Protein AF-0000000075261858 (afdb_homodimer)

Radius of gyration: 18.92 Å; Cα contacts (8 Å, |Δi|>4): 592; chains: 2; bounding box: 44×61×41 Å

Organism: NCBI:txid747725

Structure (mmCIF, N/CA/C/O backbone):
data_AF-0000000075261858-model_v1
#
loop_
_entity.id
_entity.type
_entity.pdbx_description
1 polymer 'N-acetyltransferase domain-containing protein'
#
loop_
_atom_site.group_PDB
_atom_site.id
_atom_site.type_symbol
_atom_site.label_atom_id
_atom_site.label_alt_id
_atom_site.label_comp_id
_atom_site.label_asym_id
_atom_site.label_entity_id
_atom_site.label_seq_id
_atom_site.pdbx_PDB_ins_code
_atom_site.Cartn_x
_atom_site.Cartn_y
_atom_site.Cartn_z
_atom_site.occupancy
_atom_site.B_iso_or_equiv
_atom_site.auth_seq_id
_atom_site.auth_comp_id
_atom_site.auth_asym_id
_atom_site.auth_atom_id
_atom_site.pdbx_PDB_model_num
ATOM 1 N N . MET A 1 1 ? 11.492 -27.297 -18.641 1 64.06 1 MET A N 1
ATOM 2 C CA . MET A 1 1 ? 11.359 -26.438 -17.469 1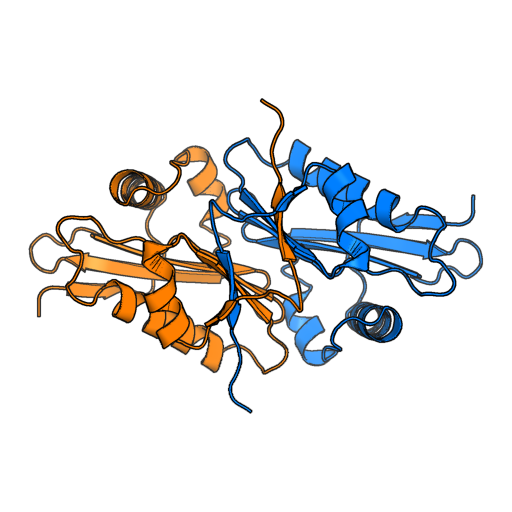 64.06 1 MET A CA 1
ATOM 3 C C . MET A 1 1 ? 9.961 -25.844 -17.375 1 64.06 1 MET A C 1
ATOM 5 O O . MET A 1 1 ? 9.422 -25.359 -18.375 1 64.06 1 MET A O 1
ATOM 9 N N . GLY A 1 2 ? 8.961 -26.234 -16.5 1 93.5 2 GLY A N 1
ATOM 10 C CA . GLY A 1 2 ? 7.516 -26.406 -16.453 1 93.5 2 GLY A CA 1
ATOM 11 C C . GLY A 1 2 ? 6.766 -25.109 -16.266 1 93.5 2 GLY A C 1
ATOM 12 O O . GLY A 1 2 ? 5.57 -25.016 -16.562 1 93.5 2 GLY A O 1
ATOM 13 N N . TYR A 1 3 ? 7.555 -24.094 -16.047 1 98.5 3 TYR A N 1
ATOM 14 C CA . TYR A 1 3 ? 6.879 -22.812 -15.836 1 98.5 3 TYR A CA 1
ATOM 15 C C . TYR A 1 3 ? 7.699 -21.672 -16.406 1 98.5 3 TYR A C 1
ATOM 17 O O . TYR A 1 3 ? 8.93 -21.734 -16.438 1 98.5 3 TYR A O 1
ATOM 25 N N . THR A 1 4 ? 7.07 -20.609 -16.875 1 98.31 4 THR A N 1
ATOM 26 C CA . THR A 1 4 ? 7.695 -19.375 -17.344 1 98.31 4 THR A CA 1
ATOM 27 C C . THR A 1 4 ? 7.113 -18.156 -16.625 1 98.31 4 THR A C 1
ATOM 29 O O . THR A 1 4 ? 5.898 -18.078 -16.438 1 98.31 4 THR A O 1
ATOM 32 N N . LEU A 1 5 ? 8 -17.266 -16.219 1 98.75 5 LEU A N 1
ATOM 33 C CA . LEU A 1 5 ? 7.531 -16.031 -15.617 1 98.75 5 LEU A CA 1
ATOM 34 C C . LEU A 1 5 ? 7.379 -14.938 -16.672 1 98.75 5 LEU A C 1
ATOM 36 O O . LEU A 1 5 ? 8.305 -14.68 -17.438 1 98.75 5 LEU A O 1
ATOM 40 N N . LEU A 1 6 ? 6.262 -14.375 -16.75 1 98.75 6 LEU A N 1
ATOM 41 C CA . LEU A 1 6 ? 5.969 -13.242 -17.609 1 98.75 6 LEU A CA 1
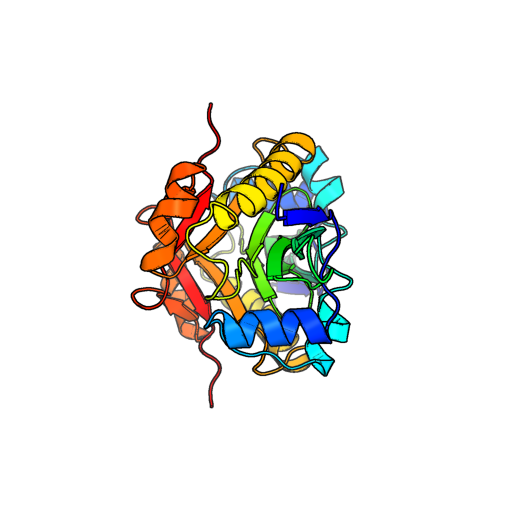ATOM 42 C C . LEU A 1 6 ? 5.809 -11.961 -16.797 1 98.75 6 LEU A C 1
ATOM 44 O O . LEU A 1 6 ? 5.059 -11.93 -15.82 1 98.75 6 LEU A O 1
ATOM 48 N N . GLU A 1 7 ? 6.551 -10.828 -17.203 1 98.81 7 GLU A N 1
ATOM 49 C CA . GLU A 1 7 ? 6.414 -9.539 -16.531 1 98.81 7 GLU A CA 1
ATOM 50 C C . GLU A 1 7 ? 5.18 -8.789 -17.016 1 98.81 7 GLU A C 1
ATOM 52 O O . GLU A 1 7 ? 5.297 -7.742 -17.656 1 98.81 7 GLU A O 1
ATOM 57 N N . GLN A 1 8 ? 4.086 -9.336 -16.641 1 98.5 8 GLN A N 1
ATOM 58 C CA . GLN A 1 8 ? 2.783 -8.789 -17.016 1 98.5 8 GLN A CA 1
ATOM 59 C C . GLN A 1 8 ? 1.729 -9.133 -15.961 1 98.5 8 GLN A C 1
ATOM 61 O O . GLN A 1 8 ? 1.702 -10.242 -15.438 1 98.5 8 GLN A O 1
ATOM 66 N N . THR A 1 9 ? 0.917 -8.156 -15.688 1 98.81 9 THR A N 1
ATOM 67 C CA . THR A 1 9 ? -0.21 -8.367 -14.789 1 98.81 9 THR A CA 1
ATOM 68 C C . THR A 1 9 ? -1.242 -9.297 -15.43 1 98.81 9 THR A C 1
ATOM 70 O O . THR A 1 9 ? -1.546 -9.164 -16.625 1 98.81 9 THR A O 1
ATOM 73 N N . ALA A 1 10 ? -1.714 -10.203 -14.656 1 98.81 10 ALA A N 1
ATOM 74 C CA . ALA A 1 10 ? -2.773 -11.078 -15.164 1 98.81 10 ALA A CA 1
ATOM 75 C C . ALA A 1 10 ? -3.992 -10.266 -15.594 1 98.81 10 ALA A C 1
ATOM 77 O O . ALA A 1 10 ? -4.207 -9.148 -15.109 1 98.81 10 ALA A O 1
ATOM 78 N N . SER A 1 11 ? -4.785 -10.82 -16.531 1 98.81 11 SER A N 1
ATOM 79 C CA . SER A 1 11 ? -6.047 -10.18 -16.875 1 98.81 11 SER A CA 1
ATOM 80 C C . SER A 1 11 ? -6.996 -10.141 -15.688 1 98.81 11 SER A C 1
ATOM 82 O O . SER A 1 11 ? -6.84 -10.906 -14.734 1 98.81 11 SER A O 1
ATOM 84 N N . PRO A 1 12 ? -7.957 -9.234 -15.773 1 98.94 12 PRO A N 1
ATOM 85 C CA . PRO A 1 12 ? -8.883 -9.133 -14.641 1 98.94 12 PRO A CA 1
ATOM 86 C C . PRO A 1 12 ? -9.562 -10.453 -14.305 1 98.94 12 PRO A C 1
ATOM 88 O O . PRO A 1 12 ? -9.648 -10.836 -13.141 1 98.94 12 PRO A O 1
ATOM 91 N N . LYS A 1 13 ? -10.031 -11.141 -15.266 1 98.88 13 LYS A N 1
ATOM 92 C CA . LYS A 1 13 ? -10.688 -12.422 -15.047 1 98.88 13 LYS A CA 1
ATOM 93 C C . LYS A 1 13 ? -9.727 -13.43 -14.422 1 98.88 13 LYS A C 1
ATOM 95 O O . LYS A 1 13 ? -10.086 -14.125 -13.469 1 98.88 13 LYS A O 1
ATOM 100 N N . VAL A 1 14 ? -8.562 -13.539 -14.938 1 98.88 14 VAL A N 1
ATOM 101 C CA . VAL A 1 14 ? -7.562 -14.477 -14.445 1 98.88 14 VAL A CA 1
ATOM 102 C C . VAL A 1 14 ? -7.133 -14.086 -13.031 1 98.88 14 VAL A C 1
ATOM 104 O O . VAL A 1 14 ? -6.988 -14.945 -12.164 1 98.88 14 VAL A O 1
ATOM 107 N N . HIS A 1 15 ? -6.906 -12.797 -12.859 1 98.94 15 HIS A N 1
ATOM 108 C CA . HIS A 1 15 ? -6.566 -12.273 -11.547 1 98.94 15 HIS A CA 1
ATOM 109 C C . HIS A 1 15 ? -7.578 -12.719 -10.492 1 98.94 15 HIS A C 1
ATOM 111 O O . HIS A 1 15 ? -7.199 -13.242 -9.445 1 98.94 15 HIS A O 1
ATOM 117 N N . CYS A 1 16 ? -8.859 -12.562 -10.789 1 98.88 16 CYS A N 1
ATOM 118 C CA . CYS A 1 16 ? -9.922 -12.898 -9.844 1 98.88 16 CYS A CA 1
ATOM 119 C C . CYS A 1 16 ? -9.992 -14.398 -9.609 1 98.88 16 CYS A C 1
ATOM 121 O O . CYS A 1 16 ? -10.203 -14.844 -8.477 1 98.88 16 CYS A O 1
ATOM 123 N N . GLU A 1 17 ? -9.82 -15.133 -10.617 1 98.75 17 GLU A N 1
ATOM 124 C CA . GLU A 1 17 ? -9.836 -16.594 -10.492 1 98.75 17 GLU A CA 1
ATOM 125 C C . GLU A 1 17 ? -8.664 -17.078 -9.641 1 98.75 17 GLU A C 1
ATOM 127 O O . GLU A 1 17 ? -8.836 -17.953 -8.789 1 98.75 17 GLU A O 1
ATOM 132 N N . LEU A 1 18 ? -7.469 -16.562 -9.914 1 98.88 18 LEU A N 1
ATOM 133 C CA . LEU A 1 18 ? -6.289 -16.938 -9.141 1 98.88 18 LEU A CA 1
ATOM 134 C C . LEU A 1 18 ? -6.492 -16.625 -7.656 1 98.88 18 LEU A C 1
ATOM 136 O O . LEU A 1 18 ? -6.156 -17.453 -6.797 1 98.88 18 LEU A O 1
ATOM 140 N N . ARG A 1 19 ? -6.996 -15.43 -7.375 1 98.56 19 ARG A N 1
ATOM 141 C CA . ARG A 1 19 ? -7.246 -15.078 -5.98 1 98.56 19 ARG A CA 1
ATOM 142 C C . ARG A 1 19 ? -8.18 -16.094 -5.32 1 98.56 19 ARG A C 1
ATOM 144 O O . ARG A 1 19 ? -7.859 -16.625 -4.258 1 98.56 19 ARG A O 1
ATOM 151 N N . LYS A 1 20 ? -9.266 -16.344 -5.953 1 98.31 20 LYS A N 1
ATOM 152 C CA . LYS A 1 20 ? -10.266 -17.25 -5.406 1 98.31 20 LYS A CA 1
ATOM 153 C C . LYS A 1 20 ? -9.68 -18.641 -5.184 1 98.31 20 LYS A C 1
ATOM 155 O O . LYS A 1 20 ? -9.797 -19.203 -4.09 1 98.31 20 LYS A O 1
ATOM 160 N N . ARG A 1 21 ? -9.031 -19.125 -6.117 1 98.38 21 ARG A N 1
ATOM 161 C CA . ARG A 1 21 ? -8.539 -20.5 -6.066 1 98.38 21 ARG A CA 1
ATOM 162 C C . ARG A 1 21 ? -7.348 -20.625 -5.125 1 98.38 21 ARG A C 1
ATOM 164 O O . ARG A 1 21 ? -7.109 -21.688 -4.551 1 98.38 21 ARG A O 1
ATOM 171 N N . ALA A 1 22 ? -6.594 -19.594 -4.938 1 97.38 22 ALA A N 1
ATOM 172 C CA . ALA A 1 22 ? -5.43 -19.625 -4.055 1 97.38 22 ALA A CA 1
ATOM 173 C C . ALA A 1 22 ? -5.832 -19.359 -2.607 1 97.38 22 ALA A C 1
ATOM 175 O O . ALA A 1 22 ? -4.984 -19.359 -1.712 1 97.38 22 ALA A O 1
ATOM 176 N N . GLY A 1 23 ? -7.121 -19.062 -2.367 1 95.62 23 GLY A N 1
ATOM 177 C CA . GLY A 1 23 ? -7.605 -18.875 -1.008 1 95.62 23 GLY A CA 1
ATOM 178 C C . GLY A 1 23 ? -7.582 -17.438 -0.543 1 95.62 23 GLY A C 1
ATOM 179 O O . GLY A 1 23 ? -7.734 -17.156 0.648 1 95.62 23 GLY A O 1
ATOM 180 N N . LEU A 1 24 ? -7.316 -16.531 -1.458 1 96.5 24 LEU A N 1
ATOM 181 C CA . LEU A 1 24 ? -7.375 -15.117 -1.121 1 96.5 24 LEU A CA 1
ATOM 182 C C . LEU A 1 24 ? -8.805 -14.602 -1.199 1 96.5 24 LEU A C 1
ATOM 184 O O . LEU A 1 24 ? -9.688 -15.281 -1.722 1 96.5 24 LEU A O 1
ATOM 188 N N . THR A 1 25 ? -9.055 -13.453 -0.579 1 96.19 25 THR A N 1
ATOM 189 C CA . THR A 1 25 ? -10.391 -12.875 -0.646 1 96.19 25 THR A CA 1
ATOM 190 C C . THR A 1 25 ? -10.797 -12.617 -2.096 1 96.19 25 THR A C 1
ATOM 192 O O . THR A 1 25 ? -10.078 -11.93 -2.832 1 96.19 25 THR A O 1
ATOM 195 N N . PRO A 1 26 ? -11.914 -13.211 -2.494 1 97.62 26 PRO A N 1
ATOM 196 C CA . PRO A 1 26 ? -12.352 -12.977 -3.871 1 97.62 26 PRO A CA 1
ATOM 197 C C . PRO A 1 26 ? -12.625 -11.508 -4.164 1 97.62 26 PRO A C 1
ATOM 199 O O . PRO A 1 26 ? -13 -10.75 -3.262 1 97.62 26 PRO A O 1
ATOM 202 N N . LYS A 1 27 ? -12.398 -11.102 -5.383 1 98.25 27 LYS A N 1
ATOM 203 C CA . LYS A 1 27 ? -12.68 -9.758 -5.891 1 98.25 27 LYS A CA 1
ATOM 204 C C . LYS A 1 27 ? -13.562 -9.812 -7.133 1 98.25 27 LYS A C 1
ATOM 206 O O . LYS A 1 27 ? -13.625 -10.844 -7.809 1 98.25 27 LYS A O 1
ATOM 211 N N . SER A 1 28 ? -14.188 -8.734 -7.398 1 97.56 28 SER A N 1
ATOM 212 C CA . SER A 1 28 ? -15.016 -8.695 -8.602 1 97.56 28 SER A CA 1
ATOM 213 C C . SER A 1 28 ? -14.18 -8.344 -9.836 1 97.56 28 SER A C 1
ATOM 215 O O . SER A 1 28 ? -13.281 -7.504 -9.758 1 97.56 28 SER A O 1
ATOM 217 N N . VAL A 1 29 ? -14.562 -8.945 -10.922 1 98.75 29 VAL A N 1
ATOM 218 C CA . VAL A 1 29 ? -13.859 -8.711 -12.18 1 98.75 29 VAL A CA 1
ATOM 219 C C . VAL A 1 29 ? -14.039 -7.25 -12.602 1 98.75 29 VAL A C 1
ATOM 221 O O . VAL A 1 29 ? -13.102 -6.621 -13.102 1 98.75 29 VAL A O 1
ATOM 224 N N . GLU A 1 30 ? -15.188 -6.719 -12.344 1 98.62 30 GLU A N 1
ATOM 225 C CA . GLU A 1 30 ? -15.477 -5.332 -12.703 1 98.62 30 GLU A CA 1
ATOM 226 C C . GLU A 1 30 ? -14.539 -4.371 -11.977 1 98.62 30 GLU A C 1
ATOM 228 O O . GLU A 1 30 ? -14.008 -3.439 -12.586 1 98.62 30 GLU A O 1
ATOM 233 N N . VAL A 1 31 ? -14.344 -4.605 -10.727 1 98.69 31 VAL A N 1
ATOM 234 C CA . VAL A 1 31 ? -13.484 -3.73 -9.945 1 98.69 31 VAL A CA 1
ATOM 235 C C . VAL A 1 31 ? -12.023 -3.951 -10.336 1 98.69 31 VAL A C 1
ATOM 237 O O . VAL A 1 31 ? -11.25 -2.996 -10.438 1 98.69 31 VAL A O 1
ATOM 240 N N . ALA A 1 32 ? -11.664 -5.238 -10.594 1 98.81 32 ALA A N 1
ATOM 241 C CA . ALA A 1 32 ? -10.312 -5.555 -11.039 1 98.81 32 ALA A CA 1
ATOM 242 C C . ALA A 1 32 ? -9.984 -4.848 -12.352 1 98.81 32 ALA A C 1
ATOM 244 O O . ALA A 1 32 ? -8.852 -4.426 -12.578 1 98.81 32 ALA A O 1
ATOM 245 N N . GLU A 1 33 ? -10.945 -4.758 -13.25 1 98.81 33 GLU A N 1
ATOM 246 C CA . GLU A 1 33 ? -10.758 -4.078 -14.523 1 98.81 33 GLU A CA 1
ATOM 247 C C . GLU A 1 33 ? -10.32 -2.629 -14.32 1 98.81 33 GLU A C 1
ATOM 249 O O . GLU A 1 33 ? -9.539 -2.096 -15.109 1 98.81 33 GLU A O 1
ATOM 254 N N . LYS A 1 34 ? -10.805 -2.016 -13.266 1 98.62 34 LYS A N 1
ATOM 255 C CA . LYS A 1 34 ? -10.477 -0.624 -12.977 1 98.62 34 LYS A CA 1
ATOM 256 C C . LYS A 1 34 ? -9.141 -0.511 -12.25 1 98.62 34 LYS A C 1
ATOM 258 O O . LYS A 1 34 ? -8.398 0.455 -12.445 1 98.62 34 LYS A O 1
ATOM 263 N N . ALA A 1 35 ? -8.797 -1.473 -11.469 1 98.88 35 ALA A N 1
ATOM 264 C CA . ALA A 1 35 ? -7.68 -1.399 -10.531 1 98.88 35 ALA A CA 1
ATOM 265 C C . ALA A 1 35 ? -6.371 -1.78 -11.219 1 98.88 35 ALA A C 1
ATOM 267 O O . ALA A 1 35 ? -5.344 -1.127 -11.016 1 98.88 35 ALA A O 1
ATOM 268 N N . LEU A 1 36 ? -6.398 -2.82 -12.031 1 98.88 36 LEU A N 1
ATOM 269 C CA . LEU A 1 36 ? -5.195 -3.508 -12.484 1 98.88 36 LEU A CA 1
ATOM 270 C C . LEU A 1 36 ? -4.363 -2.607 -13.383 1 98.88 36 LEU A C 1
ATOM 272 O O . LEU A 1 36 ? -3.131 -2.686 -13.383 1 98.88 36 LEU A O 1
ATOM 276 N N . PRO A 1 37 ? -4.957 -1.687 -14.18 1 98.56 37 PRO A N 1
ATOM 277 C CA . PRO A 1 37 ? -4.137 -0.778 -14.984 1 98.56 37 PRO A CA 1
ATOM 278 C C . PRO A 1 37 ? -3.227 0.104 -14.133 1 98.56 37 PRO A C 1
ATOM 280 O O . PRO A 1 37 ? -2.248 0.658 -14.641 1 98.56 37 PRO A O 1
ATOM 283 N N . ASP A 1 38 ? -3.48 0.273 -12.859 1 98.44 38 ASP A N 1
ATOM 284 C CA . ASP A 1 38 ? -2.695 1.143 -11.984 1 98.44 38 ASP A CA 1
ATOM 285 C C . ASP A 1 38 ? -1.693 0.335 -11.164 1 98.44 38 ASP A C 1
ATOM 287 O O . ASP A 1 38 ? -1.208 0.804 -10.133 1 98.44 38 ASP A O 1
ATOM 291 N N . THR A 1 39 ? -1.475 -0.882 -11.617 1 98.81 39 THR A N 1
ATOM 292 C CA . THR A 1 39 ? -0.399 -1.697 -11.062 1 98.81 39 THR A CA 1
ATOM 293 C C . THR A 1 39 ? 0.962 -1.085 -11.383 1 98.81 39 THR A C 1
ATOM 295 O O . THR A 1 39 ? 1.209 -0.663 -12.516 1 98.81 39 THR A O 1
ATOM 298 N N . ILE A 1 40 ? 1.815 -0.992 -10.344 1 98.94 40 ILE A N 1
ATOM 299 C CA . ILE A 1 40 ? 3.158 -0.469 -10.57 1 98.94 40 ILE A CA 1
ATOM 300 C C . ILE A 1 40 ? 3.982 -1.481 -11.359 1 98.94 40 ILE A C 1
ATOM 302 O O . ILE A 1 40 ? 4.625 -1.128 -12.352 1 98.94 40 ILE A O 1
ATOM 306 N N . TYR A 1 41 ? 3.953 -2.738 -10.898 1 98.94 41 TYR A N 1
ATOM 307 C CA . TYR A 1 41 ? 4.652 -3.865 -11.508 1 98.94 41 TYR A CA 1
ATOM 308 C C . TYR A 1 41 ? 3.945 -5.18 -11.195 1 98.94 41 TYR A C 1
ATOM 310 O O . TYR A 1 41 ? 3.498 -5.395 -10.062 1 98.94 41 TYR A O 1
ATOM 318 N N . GLY A 1 42 ? 3.754 -6.008 -12.195 1 98.94 42 GLY A N 1
ATOM 319 C CA . GLY A 1 42 ? 3.092 -7.289 -12.016 1 98.94 42 GLY A CA 1
ATOM 320 C C . GLY A 1 42 ? 3.723 -8.406 -12.828 1 98.94 42 GLY A C 1
ATOM 321 O O . GLY A 1 42 ? 4.289 -8.164 -13.898 1 98.94 42 GLY A O 1
ATOM 322 N N . VAL A 1 43 ? 3.604 -9.633 -12.312 1 98.94 43 VAL A N 1
ATOM 323 C CA . VAL A 1 43 ? 4.113 -10.797 -13.031 1 98.94 43 VAL A CA 1
ATOM 324 C C . VAL A 1 43 ? 3.072 -11.914 -13.008 1 98.94 43 VAL A C 1
ATOM 326 O O . VAL A 1 43 ? 2.219 -11.961 -12.117 1 98.94 43 VAL A O 1
ATOM 329 N N . SER A 1 44 ? 3.176 -12.75 -13.977 1 98.94 44 SER A N 1
ATOM 330 C CA . SER A 1 44 ? 2.371 -13.961 -14.094 1 98.94 44 SER A CA 1
ATOM 331 C C . SER A 1 44 ? 3.248 -15.188 -14.328 1 98.94 44 SER A C 1
ATOM 333 O O . SER A 1 44 ? 4.27 -15.102 -15.016 1 98.94 44 SER A O 1
ATOM 335 N N . ILE A 1 45 ? 2.871 -16.25 -13.727 1 98.94 45 ILE A N 1
ATOM 336 C CA . ILE A 1 45 ? 3.516 -17.531 -13.984 1 98.94 45 ILE A CA 1
ATOM 337 C C . ILE A 1 45 ? 2.693 -18.328 -15 1 98.94 45 ILE A C 1
ATOM 339 O O . ILE A 1 45 ? 1.512 -18.609 -14.766 1 98.94 45 ILE A O 1
ATOM 343 N N . ILE A 1 46 ? 3.396 -18.719 -16.078 1 98.81 46 ILE A N 1
ATOM 344 C CA . ILE A 1 46 ? 2.748 -19.469 -17.141 1 98.81 46 ILE A CA 1
ATOM 345 C C . ILE A 1 46 ? 3.166 -20.938 -17.062 1 98.81 46 ILE A C 1
ATOM 347 O O . ILE A 1 46 ? 4.355 -21.25 -16.969 1 98.81 46 ILE A O 1
ATOM 351 N N . ASN A 1 47 ? 2.127 -21.859 -17.031 1 98.56 47 ASN A N 1
ATOM 352 C CA . ASN A 1 47 ? 2.402 -23.281 -17.203 1 98.56 47 ASN A CA 1
ATOM 353 C C . ASN A 1 47 ? 2.793 -23.594 -18.656 1 98.56 47 ASN A C 1
ATOM 355 O O . ASN A 1 47 ? 2.004 -23.375 -19.578 1 98.56 47 ASN A O 1
ATOM 359 N N . ASP A 1 48 ? 3.957 -24.172 -18.812 1 97.56 48 ASP A N 1
ATOM 360 C CA . ASP A 1 48 ? 4.484 -24.391 -20.172 1 97.56 48 ASP A CA 1
ATOM 361 C C . ASP A 1 48 ? 3.66 -25.438 -20.922 1 97.56 48 ASP A C 1
ATOM 363 O O . ASP A 1 48 ? 3.625 -25.438 -22.141 1 97.56 48 ASP A O 1
ATOM 367 N N . GLU A 1 49 ? 3.043 -26.234 -20.219 1 96.56 49 GLU A N 1
ATOM 368 C CA . GLU A 1 49 ? 2.307 -27.344 -20.828 1 96.56 49 GLU A CA 1
ATOM 369 C C . GLU A 1 49 ? 1.031 -26.859 -21.5 1 96.56 49 GLU A C 1
ATOM 371 O O . GLU A 1 49 ? 0.753 -27.219 -22.641 1 96.56 49 GLU A O 1
ATOM 376 N N . ASP A 1 50 ? 0.242 -26.031 -20.859 1 96.94 50 ASP A N 1
ATOM 377 C CA . ASP A 1 50 ? -1.049 -25.641 -21.422 1 96.94 50 ASP A CA 1
ATOM 378 C C . ASP A 1 50 ? -1.158 -24.125 -21.562 1 96.94 50 ASP A C 1
ATOM 380 O O . ASP A 1 50 ? -2.217 -23.609 -21.906 1 96.94 50 ASP A O 1
ATOM 384 N N . GLN A 1 51 ? -0.154 -23.375 -21.188 1 97.69 51 GLN A N 1
ATOM 385 C CA . GLN A 1 51 ? -0.011 -21.938 -21.359 1 97.69 51 GLN A CA 1
ATOM 386 C C . GLN A 1 51 ? -0.967 -21.172 -20.453 1 97.69 51 GLN A C 1
ATOM 388 O O . GLN A 1 51 ? -1.188 -19.984 -20.625 1 97.69 51 GLN A O 1
ATOM 393 N N . SER A 1 52 ? -1.462 -21.875 -19.422 1 98.19 52 SER A N 1
ATOM 394 C CA . SER A 1 52 ? -2.332 -21.219 -18.453 1 98.19 52 SER A CA 1
ATOM 395 C C . SER A 1 52 ? -1.521 -20.406 -17.438 1 98.19 52 SER A C 1
ATOM 397 O O . SER A 1 52 ? -0.359 -20.719 -17.172 1 98.19 52 SER A O 1
ATOM 399 N N . VAL A 1 53 ? -2.15 -19.328 -16.969 1 98.88 53 VAL A N 1
ATOM 400 C CA . VAL A 1 53 ? -1.557 -18.594 -15.875 1 98.88 53 VAL A CA 1
ATOM 401 C C . VAL A 1 53 ? -1.848 -19.297 -14.555 1 98.88 53 VAL A C 1
ATOM 403 O O . VAL A 1 53 ? -3.01 -19.531 -14.203 1 98.88 53 VAL A O 1
ATOM 406 N N . VAL A 1 54 ? -0.765 -19.641 -13.789 1 98.88 54 VAL A N 1
ATOM 407 C CA . VAL A 1 54 ? -0.984 -20.469 -12.617 1 98.88 54 VAL A CA 1
ATOM 408 C C . VAL A 1 54 ? -0.521 -19.719 -11.359 1 98.88 54 VAL A C 1
ATOM 410 O O . VAL A 1 54 ? -0.652 -20.234 -10.25 1 98.88 54 VAL A O 1
ATOM 413 N N . GLY A 1 55 ? -0.011 -18.531 -11.461 1 98.88 55 GLY A N 1
ATOM 414 C CA . GLY A 1 55 ? 0.43 -17.703 -10.352 1 98.88 55 GLY A CA 1
ATOM 415 C C . GLY A 1 55 ? 0.617 -16.234 -10.727 1 98.88 55 GLY A C 1
ATOM 416 O O . GLY A 1 55 ? 0.623 -15.898 -11.914 1 98.88 55 GLY A O 1
ATOM 417 N N . MET A 1 56 ? 0.724 -15.438 -9.719 1 98.94 56 MET A N 1
ATOM 418 C CA . MET A 1 56 ? 0.878 -14.008 -9.969 1 98.94 56 MET A CA 1
ATOM 419 C C . MET A 1 56 ? 1.471 -13.305 -8.742 1 98.94 56 MET A C 1
ATOM 421 O O . MET A 1 56 ? 1.521 -13.883 -7.656 1 98.94 56 MET A O 1
ATOM 425 N N . GLY A 1 57 ? 1.937 -12.102 -8.945 1 98.94 57 GLY A N 1
ATOM 426 C CA . GLY A 1 57 ? 2.352 -11.133 -7.941 1 98.94 57 GLY A CA 1
ATOM 427 C C . GLY A 1 57 ? 2.295 -9.703 -8.43 1 98.94 57 GLY A C 1
ATOM 428 O O . GLY A 1 57 ? 2.482 -9.438 -9.617 1 98.94 57 GLY A O 1
ATOM 429 N N . ARG A 1 58 ? 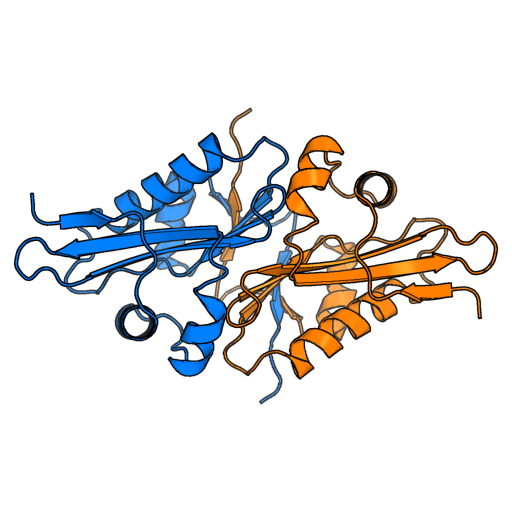2.047 -8.812 -7.496 1 98.94 58 ARG A N 1
ATOM 430 C CA . ARG A 1 58 ? 1.853 -7.43 -7.91 1 98.94 58 ARG A CA 1
ATOM 431 C C . ARG A 1 58 ? 2.461 -6.465 -6.895 1 98.94 58 ARG A C 1
ATOM 433 O O . ARG A 1 58 ? 2.525 -6.773 -5.703 1 98.94 58 ARG A O 1
ATOM 440 N N . LEU A 1 59 ? 2.941 -5.348 -7.398 1 98.94 59 LEU A N 1
ATOM 441 C CA . LEU A 1 59 ? 3.281 -4.172 -6.605 1 98.94 59 LEU A CA 1
ATOM 442 C C . LEU A 1 59 ? 2.287 -3.043 -6.848 1 98.94 59 LEU A C 1
ATOM 444 O O . LEU A 1 59 ? 1.961 -2.736 -7.996 1 98.94 59 LEU A O 1
ATOM 448 N N . ILE A 1 60 ? 1.791 -2.471 -5.789 1 98.94 60 ILE A N 1
ATOM 449 C CA . ILE A 1 60 ? 1.021 -1.233 -5.871 1 98.94 60 ILE A CA 1
ATOM 450 C C . ILE A 1 60 ? 1.726 -0.134 -5.078 1 98.94 60 ILE A C 1
ATOM 452 O O . ILE A 1 60 ? 2.662 -0.405 -4.324 1 98.94 60 ILE A O 1
ATOM 456 N N . GLY A 1 61 ? 1.323 1.15 -5.281 1 98.88 61 GLY A N 1
ATOM 457 C CA . GLY A 1 61 ? 1.93 2.268 -4.574 1 98.88 61 GLY A CA 1
ATOM 458 C C . GLY A 1 61 ? 2.143 3.486 -5.453 1 98.88 61 GLY A C 1
ATOM 459 O O . GLY A 1 61 ? 1.325 3.773 -6.328 1 98.88 61 GLY A O 1
ATOM 460 N N . ASP A 1 62 ? 3.215 4.211 -5.09 1 98.88 62 ASP A N 1
ATOM 461 C CA . ASP A 1 62 ? 3.498 5.426 -5.844 1 98.88 62 ASP A CA 1
ATOM 462 C C . ASP A 1 62 ? 4.785 5.285 -6.652 1 98.88 62 ASP A C 1
ATOM 464 O O . ASP A 1 62 ? 5.383 6.281 -7.055 1 98.88 62 ASP A O 1
ATOM 468 N N . GLY A 1 63 ? 5.301 4.066 -6.68 1 98.69 63 GLY A N 1
ATOM 469 C CA . GLY A 1 63 ? 6.395 3.715 -7.574 1 98.69 63 GLY A CA 1
ATOM 470 C C . GLY A 1 63 ? 7.762 4.02 -6.992 1 98.69 63 GLY A C 1
ATOM 471 O O . GLY A 1 63 ? 8.773 3.514 -7.48 1 98.69 63 GLY A O 1
ATOM 472 N N . HIS A 1 64 ? 7.805 4.812 -5.867 1 98.56 64 HIS A N 1
ATOM 473 C CA . HIS A 1 64 ? 9.125 5.262 -5.438 1 98.56 64 HIS A CA 1
ATOM 474 C C . HIS A 1 64 ? 9.211 5.348 -3.918 1 98.56 64 HIS A C 1
ATOM 476 O O . HIS A 1 64 ? 10.109 4.762 -3.309 1 98.56 64 HIS A O 1
ATOM 482 N N . LEU A 1 65 ? 8.336 5.965 -3.236 1 98.69 65 LEU A N 1
ATOM 483 C CA . LEU A 1 65 ? 8.43 6.18 -1.797 1 98.69 65 LEU A CA 1
ATOM 484 C C . LEU A 1 65 ? 7.742 5.055 -1.033 1 98.69 65 LEU A C 1
ATOM 486 O O . LEU A 1 65 ? 8.195 4.66 0.043 1 98.69 65 LEU A O 1
ATOM 490 N N . PHE A 1 66 ? 6.645 4.629 -1.555 1 98.81 66 PHE A N 1
ATOM 491 C CA . PHE A 1 66 ? 5.84 3.602 -0.898 1 98.81 66 PHE A CA 1
ATOM 492 C C . PHE A 1 66 ? 5.383 2.551 -1.899 1 98.81 66 PHE A C 1
ATOM 494 O O . PHE A 1 66 ? 4.797 2.883 -2.934 1 98.81 66 PHE A O 1
ATOM 501 N N . LEU A 1 67 ? 5.625 1.317 -1.587 1 98.94 67 LEU A N 1
ATOM 502 C CA . LEU A 1 67 ? 5.156 0.168 -2.355 1 98.94 67 LEU A CA 1
ATOM 503 C C . LEU A 1 67 ? 4.574 -0.9 -1.436 1 98.94 67 LEU A C 1
ATOM 505 O O . LEU A 1 67 ? 5.031 -1.062 -0.3 1 98.94 67 LEU A O 1
ATOM 509 N N . GLN A 1 68 ? 3.639 -1.586 -1.923 1 98.94 68 GLN A N 1
ATOM 510 C CA . GLN A 1 68 ? 3.076 -2.73 -1.214 1 98.94 68 GLN A CA 1
ATOM 511 C C . GLN A 1 68 ? 3.002 -3.957 -2.119 1 98.94 68 GLN A C 1
ATOM 513 O O . GLN A 1 68 ? 2.584 -3.857 -3.275 1 98.94 68 GLN A O 1
ATOM 518 N N . VAL A 1 69 ? 3.461 -5.055 -1.566 1 98.94 69 VAL A N 1
ATOM 519 C CA . VAL A 1 69 ? 3.342 -6.34 -2.244 1 98.94 69 VAL A CA 1
ATOM 520 C C . VAL A 1 69 ? 1.943 -6.914 -2.023 1 98.94 69 VAL A C 1
ATOM 522 O O . VAL A 1 69 ? 1.502 -7.07 -0.883 1 98.94 69 VAL A O 1
ATOM 525 N N . VAL A 1 70 ? 1.249 -7.188 -3.156 1 98.81 70 VAL A N 1
ATOM 526 C CA . VAL A 1 70 ? -0.096 -7.742 -3.059 1 98.81 70 VAL A CA 1
ATOM 527 C C . VAL A 1 70 ? -0.261 -8.875 -4.066 1 98.81 70 VAL A C 1
ATOM 529 O O . VAL A 1 70 ? 0.585 -9.062 -4.945 1 98.81 70 VAL A O 1
ATOM 532 N N . ASP A 1 71 ? -1.3 -9.664 -3.945 1 98.69 71 ASP A N 1
ATOM 533 C CA . ASP A 1 71 ? -1.775 -10.625 -4.938 1 98.69 71 ASP A CA 1
ATOM 534 C C . ASP A 1 71 ? -0.713 -11.68 -5.234 1 98.69 71 ASP A C 1
ATOM 536 O O . ASP A 1 71 ? -0.521 -12.07 -6.387 1 98.69 71 ASP A O 1
ATOM 540 N N . ILE A 1 72 ? 0.028 -12.039 -4.18 1 98.75 72 ILE A N 1
ATOM 541 C CA . ILE A 1 72 ? 0.871 -13.219 -4.332 1 98.75 72 ILE A CA 1
ATOM 542 C C . ILE A 1 72 ? 0.009 -14.477 -4.273 1 98.75 72 ILE A C 1
ATOM 544 O O . ILE A 1 72 ? -0.563 -14.797 -3.227 1 98.75 72 ILE A O 1
ATOM 548 N N . ALA A 1 73 ? -0.068 -15.156 -5.34 1 98.5 73 ALA A N 1
ATOM 549 C CA . ALA A 1 73 ? -0.938 -16.328 -5.41 1 98.5 73 ALA A CA 1
ATOM 550 C C . ALA A 1 73 ? -0.375 -17.375 -6.363 1 98.5 73 ALA A C 1
ATOM 552 O O . ALA A 1 73 ? 0.148 -17.031 -7.43 1 98.5 73 ALA A O 1
ATOM 553 N N . VAL A 1 74 ? -0.396 -18.547 -5.988 1 98.62 74 VAL A N 1
ATOM 554 C CA . VAL A 1 74 ? -0.113 -19.719 -6.812 1 98.62 74 VAL A CA 1
ATOM 555 C C . VAL A 1 74 ? -1.232 -20.734 -6.652 1 98.62 74 VAL A C 1
ATOM 557 O O . VAL A 1 74 ? -1.67 -21.016 -5.531 1 98.62 74 VAL A O 1
ATOM 560 N N . LEU A 1 75 ? -1.74 -21.25 -7.77 1 98.75 75 LEU A N 1
ATOM 561 C CA . LEU A 1 75 ? -2.779 -22.266 -7.688 1 98.75 75 LEU A CA 1
ATOM 562 C C . LEU A 1 75 ? -2.309 -23.453 -6.848 1 98.75 75 LEU A C 1
ATOM 564 O O . LEU A 1 75 ? -1.153 -23.875 -6.949 1 98.75 75 LEU A O 1
ATOM 568 N N . PRO A 1 76 ? -3.223 -24.031 -6.117 1 97.94 76 PRO A N 1
ATOM 569 C CA . PRO A 1 76 ? -2.848 -25.094 -5.172 1 97.94 76 PRO A CA 1
ATOM 570 C C . PRO A 1 76 ? -2.115 -26.25 -5.84 1 97.94 76 PRO A C 1
ATOM 572 O O . PRO A 1 76 ? -1.12 -26.75 -5.305 1 97.94 76 PRO A O 1
ATOM 575 N N . GLU A 1 77 ? -2.547 -26.656 -7.02 1 97.31 77 GLU A N 1
ATOM 576 C CA . GLU A 1 77 ? -1.968 -27.812 -7.711 1 97.31 77 GLU A CA 1
ATOM 577 C C . GLU A 1 77 ? -0.559 -27.5 -8.211 1 97.31 77 GLU A C 1
ATOM 579 O O . GLU A 1 77 ? 0.169 -28.406 -8.625 1 97.31 77 GLU A O 1
ATOM 584 N N . HIS A 1 78 ? -0.14 -26.281 -8.078 1 98.06 78 HIS A N 1
ATOM 585 C CA . HIS A 1 78 ? 1.171 -25.875 -8.57 1 98.06 78 HIS A CA 1
ATOM 586 C C . HIS A 1 78 ? 2.049 -25.359 -7.441 1 98.06 78 HIS A C 1
ATOM 588 O O . HIS A 1 78 ? 3.135 -24.828 -7.684 1 98.06 78 HIS A O 1
ATOM 594 N N . GLN A 1 79 ? 1.629 -25.422 -6.223 1 96.25 79 GLN A N 1
ATOM 595 C CA . GLN A 1 79 ? 2.369 -24.922 -5.07 1 96.25 79 GLN A CA 1
ATOM 596 C C . GLN A 1 79 ? 3.482 -25.875 -4.672 1 96.25 79 GLN A C 1
ATOM 598 O O . GLN A 1 79 ? 3.564 -27 -5.195 1 96.25 79 GLN A O 1
ATOM 603 N N . LYS A 1 80 ? 4.391 -25.391 -3.859 1 95.06 80 LYS A N 1
ATOM 604 C CA . LYS A 1 80 ? 5.52 -26.156 -3.328 1 95.06 80 LYS A CA 1
ATOM 605 C C . LYS A 1 80 ? 6.484 -26.547 -4.441 1 95.06 80 LYS A C 1
ATOM 607 O O . LYS A 1 80 ? 7.113 -27.609 -4.375 1 95.06 80 LYS A O 1
ATOM 612 N N . LYS A 1 81 ? 6.5 -25.781 -5.43 1 96.75 81 LYS A N 1
ATOM 613 C CA . LYS A 1 81 ? 7.414 -25.984 -6.551 1 96.75 81 LYS A CA 1
ATOM 614 C C . LYS A 1 81 ? 8.344 -24.797 -6.723 1 96.75 81 LYS A C 1
ATOM 616 O O . LYS A 1 81 ? 8.984 -24.641 -7.766 1 96.75 81 LYS A O 1
ATOM 621 N N . GLY A 1 82 ? 8.328 -23.859 -5.77 1 97.25 82 GLY A N 1
ATOM 622 C CA . GLY A 1 82 ? 9.234 -22.719 -5.781 1 97.25 82 GLY A CA 1
ATOM 623 C C . GLY A 1 82 ? 8.688 -21.531 -6.547 1 97.25 82 GLY A C 1
ATOM 624 O O . GLY A 1 82 ? 9.391 -20.547 -6.762 1 97.25 82 GLY A O 1
ATOM 625 N N . LEU A 1 83 ? 7.445 -21.625 -6.914 1 98.5 83 LEU A N 1
ATOM 626 C CA . LEU A 1 83 ? 6.883 -20.578 -7.766 1 98.5 83 LEU A CA 1
ATOM 627 C C . LEU A 1 83 ? 6.684 -19.281 -6.977 1 98.5 83 LEU A C 1
ATOM 629 O O . LEU A 1 83 ? 6.836 -18.188 -7.523 1 98.5 83 LEU A O 1
ATOM 633 N N . GLY A 1 84 ? 6.285 -19.406 -5.691 1 98.25 84 GLY A N 1
ATOM 634 C CA . GLY A 1 84 ? 6.215 -18.219 -4.852 1 98.25 84 GLY A CA 1
ATOM 635 C C . GLY A 1 84 ? 7.535 -17.484 -4.758 1 98.25 84 GLY A C 1
ATOM 636 O O . GLY A 1 84 ? 7.566 -16.25 -4.836 1 98.25 84 GLY A O 1
ATOM 637 N N . LYS A 1 85 ? 8.57 -18.219 -4.629 1 98.44 85 LYS A N 1
ATOM 638 C CA . LYS A 1 85 ? 9.906 -17.641 -4.574 1 98.44 85 LYS A CA 1
ATOM 639 C C . LYS A 1 85 ? 10.266 -16.953 -5.891 1 98.44 85 LYS A C 1
ATOM 641 O O . LYS A 1 85 ? 10.891 -15.898 -5.898 1 98.44 85 LYS A O 1
ATOM 646 N N . LEU A 1 86 ? 9.93 -17.625 -6.953 1 98.69 86 LEU A N 1
ATOM 647 C CA . LEU A 1 86 ? 10.188 -17.062 -8.273 1 98.69 86 LEU A CA 1
ATOM 648 C C . LEU A 1 86 ? 9.477 -15.719 -8.445 1 98.69 86 LEU A C 1
ATOM 650 O O . LEU A 1 86 ? 10.062 -14.766 -8.953 1 98.69 86 LEU A O 1
ATOM 654 N N . ILE A 1 87 ? 8.25 -15.625 -8.031 1 98.88 87 ILE A N 1
ATOM 655 C CA . ILE A 1 87 ? 7.453 -14.406 -8.094 1 98.88 87 ILE A CA 1
ATOM 656 C C . ILE A 1 87 ? 8.109 -13.32 -7.25 1 98.88 87 ILE A C 1
ATOM 658 O O . ILE A 1 87 ? 8.367 -12.219 -7.734 1 98.88 87 ILE A O 1
ATOM 662 N N . MET A 1 88 ? 8.461 -13.648 -6.008 1 98.88 88 MET A N 1
ATOM 663 C CA . MET A 1 88 ? 9.039 -12.672 -5.094 1 98.88 88 MET A CA 1
ATOM 664 C C . MET A 1 88 ? 10.398 -12.188 -5.602 1 98.88 88 MET A C 1
ATOM 666 O O . MET A 1 88 ? 10.727 -11.008 -5.465 1 98.88 88 MET A O 1
ATOM 670 N N . LYS A 1 89 ? 11.141 -13.086 -6.16 1 98.88 89 LYS A N 1
ATOM 671 C CA . LYS A 1 89 ? 12.422 -12.68 -6.727 1 98.88 89 LYS A CA 1
ATOM 672 C C . LYS A 1 89 ? 12.242 -11.602 -7.797 1 98.88 89 LYS A C 1
ATOM 674 O O . LYS A 1 89 ? 12.984 -10.625 -7.832 1 98.88 89 LYS A O 1
ATOM 679 N N . ALA A 1 90 ? 11.281 -11.781 -8.641 1 98.94 90 ALA A N 1
ATOM 680 C CA . ALA A 1 90 ? 11.016 -10.805 -9.695 1 98.94 90 ALA A CA 1
ATOM 681 C C . ALA A 1 90 ? 10.594 -9.469 -9.102 1 98.94 90 ALA A C 1
ATOM 683 O O . ALA A 1 90 ? 11.062 -8.414 -9.531 1 98.94 90 ALA A O 1
ATOM 684 N N . LEU A 1 91 ? 9.672 -9.516 -8.125 1 98.94 91 LEU A N 1
ATOM 685 C CA . LEU A 1 91 ? 9.195 -8.289 -7.492 1 98.94 91 LEU A CA 1
ATOM 686 C C . LEU A 1 91 ? 10.344 -7.562 -6.793 1 98.94 91 LEU A C 1
ATOM 688 O O . LEU A 1 91 ? 10.484 -6.344 -6.93 1 98.94 91 LEU A O 1
ATOM 692 N N . MET A 1 92 ? 11.18 -8.305 -6.109 1 98.62 92 MET A N 1
ATOM 693 C CA . MET A 1 92 ? 12.297 -7.703 -5.379 1 98.62 92 MET A CA 1
ATOM 694 C C . MET A 1 92 ? 13.328 -7.133 -6.34 1 98.62 92 MET A C 1
ATOM 696 O O . MET A 1 92 ? 13.922 -6.086 -6.074 1 98.62 92 MET A O 1
ATOM 700 N N . ASN A 1 93 ? 13.578 -7.867 -7.41 1 98.75 93 ASN A N 1
ATOM 701 C CA . ASN A 1 93 ? 14.484 -7.336 -8.422 1 98.75 93 ASN A CA 1
ATOM 702 C C . ASN A 1 93 ? 14 -5.992 -8.961 1 98.75 93 ASN A C 1
ATOM 704 O O . ASN A 1 93 ? 14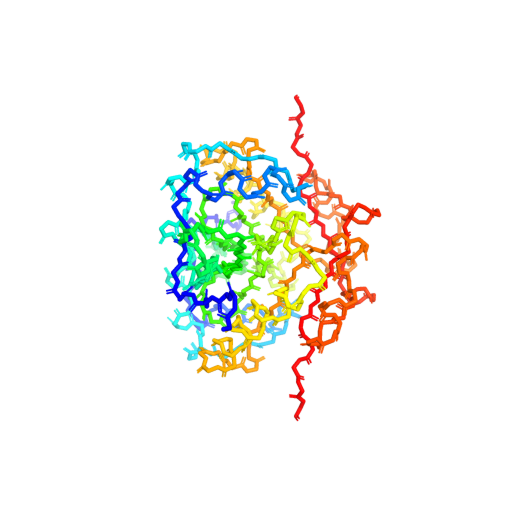.789 -5.066 -9.141 1 98.75 93 ASN A O 1
ATOM 708 N N . TRP A 1 94 ? 12.727 -5.891 -9.227 1 98.81 94 TRP A N 1
ATOM 709 C CA . TRP A 1 94 ? 12.164 -4.629 -9.695 1 98.81 94 TRP A CA 1
ATOM 710 C C . TRP A 1 94 ? 12.344 -3.531 -8.656 1 98.81 94 TRP A C 1
ATOM 712 O O . TRP A 1 94 ? 12.758 -2.418 -8.984 1 98.81 94 TRP A O 1
ATOM 722 N N . ILE A 1 95 ? 12.023 -3.816 -7.391 1 98.5 95 ILE A N 1
ATOM 723 C CA . ILE A 1 95 ? 12.125 -2.855 -6.297 1 98.5 95 ILE A CA 1
ATOM 724 C C . ILE A 1 95 ? 13.555 -2.342 -6.188 1 98.5 95 ILE A C 1
ATOM 726 O O . ILE A 1 95 ? 13.789 -1.132 -6.133 1 98.5 95 ILE A O 1
ATOM 730 N N . ASP A 1 96 ? 14.492 -3.225 -6.219 1 96.88 96 ASP A N 1
ATOM 731 C CA . ASP A 1 96 ? 15.898 -2.865 -6.035 1 96.88 96 ASP A CA 1
ATOM 732 C C . ASP A 1 96 ? 16.406 -2.018 -7.199 1 96.88 96 ASP A C 1
ATOM 734 O O . ASP A 1 96 ? 17.219 -1.122 -7.012 1 96.88 96 ASP A O 1
ATOM 738 N N . LYS A 1 97 ? 15.883 -2.264 -8.344 1 97.81 97 LYS A N 1
ATOM 739 C CA . LYS A 1 97 ? 16.328 -1.558 -9.539 1 97.81 97 LYS A CA 1
ATOM 740 C C . LYS A 1 97 ? 15.672 -0.182 -9.641 1 97.81 97 LYS A C 1
ATOM 742 O O . LYS A 1 97 ? 16.281 0.76 -10.164 1 97.81 97 LYS A O 1
ATOM 747 N N . ASN A 1 98 ? 14.477 -0.057 -9.094 1 98.06 98 ASN A N 1
ATOM 748 C CA . ASN A 1 98 ? 13.688 1.122 -9.438 1 98.06 98 ASN A CA 1
ATOM 749 C C . ASN A 1 98 ? 13.477 2.023 -8.219 1 98.06 98 ASN A C 1
ATOM 751 O O . ASN A 1 98 ? 12.883 3.098 -8.336 1 98.06 98 ASN A O 1
ATOM 755 N N . THR A 1 99 ? 13.914 1.61 -7.086 1 97.44 99 THR A N 1
ATOM 756 C CA . THR A 1 99 ? 13.711 2.43 -5.895 1 97.44 99 THR A CA 1
ATOM 757 C C . THR A 1 99 ? 15.008 2.572 -5.105 1 97.44 99 THR A C 1
ATOM 759 O O . THR A 1 99 ? 16.016 1.933 -5.426 1 97.44 99 THR A O 1
ATOM 762 N N . THR A 1 100 ? 15 3.531 -4.188 1 95.81 100 THR A N 1
ATOM 763 C CA . THR A 1 100 ? 16.125 3.779 -3.299 1 95.81 100 THR A CA 1
ATOM 764 C C . THR A 1 100 ? 15.789 3.391 -1.865 1 95.81 100 THR A C 1
ATOM 766 O O . THR A 1 100 ? 14.711 2.842 -1.606 1 95.81 100 THR A O 1
ATOM 769 N N . CYS A 1 101 ? 16.734 3.676 -0.96 1 93.94 101 CYS A N 1
ATOM 770 C CA . CYS A 1 101 ? 16.547 3.387 0.456 1 93.94 101 CYS A CA 1
ATOM 771 C C . CYS A 1 101 ? 15.383 4.195 1.022 1 93.94 101 CYS A C 1
ATOM 773 O O . CYS A 1 101 ? 14.914 3.922 2.129 1 93.94 101 CYS A O 1
ATOM 775 N N . ASP A 1 102 ? 14.844 5.109 0.235 1 93.94 102 ASP A N 1
ATOM 776 C CA . ASP A 1 102 ? 13.719 5.941 0.659 1 93.94 102 ASP A CA 1
ATOM 777 C C . ASP A 1 102 ? 12.398 5.172 0.567 1 93.94 102 ASP A C 1
ATOM 779 O O . ASP A 1 102 ? 11.391 5.594 1.135 1 93.94 102 ASP A O 1
ATOM 783 N N . CYS A 1 103 ? 12.453 4.098 -0.117 1 97.94 103 CYS A N 1
ATOM 784 C CA . CYS A 1 103 ? 11.195 3.412 -0.4 1 97.94 103 CYS A CA 1
ATOM 785 C C . CYS A 1 103 ? 10.805 2.486 0.746 1 97.94 103 CYS A C 1
ATOM 787 O O . CYS A 1 103 ? 11.586 1.61 1.132 1 97.94 103 CYS A O 1
ATOM 789 N N . TYR A 1 104 ? 9.703 2.707 1.294 1 98.06 104 TYR A N 1
ATOM 790 C CA . TYR A 1 104 ? 9.07 1.842 2.281 1 98.06 104 TYR A CA 1
ATOM 791 C C . TYR A 1 104 ? 8.234 0.76 1.603 1 98.06 104 TYR A C 1
ATOM 793 O O . TYR A 1 104 ? 7.223 1.056 0.968 1 98.06 104 TYR A O 1
ATOM 801 N N . VAL A 1 105 ? 8.688 -0.483 1.691 1 98.81 105 VAL A N 1
ATOM 802 C CA . VAL A 1 105 ? 7.996 -1.604 1.063 1 98.81 105 VAL A CA 1
ATOM 803 C C . VAL A 1 105 ? 7.332 -2.467 2.135 1 98.81 105 VAL A C 1
ATOM 805 O O . VAL A 1 105 ? 7.98 -2.879 3.1 1 98.81 105 VAL A O 1
ATOM 808 N N . SER A 1 106 ? 6.074 -2.701 1.957 1 98.88 106 SER A N 1
ATOM 809 C CA . SER A 1 106 ? 5.328 -3.412 2.99 1 98.88 106 SER A CA 1
ATOM 810 C C . SER A 1 106 ? 4.434 -4.488 2.385 1 98.88 106 SER A C 1
ATOM 812 O O . SER A 1 106 ? 4.344 -4.613 1.162 1 98.88 106 SER A O 1
ATOM 814 N N . LEU A 1 107 ? 3.865 -5.305 3.219 1 98.88 107 LEU A N 1
ATOM 815 C CA . LEU A 1 107 ? 2.844 -6.281 2.854 1 98.88 107 LEU A CA 1
ATOM 816 C C . LEU A 1 107 ? 2.105 -6.785 4.09 1 98.88 107 LEU A C 1
ATOM 818 O O . LEU A 1 107 ? 2.504 -6.488 5.219 1 98.88 107 LEU A O 1
ATOM 822 N N . PHE A 1 108 ? 1.015 -7.406 3.869 1 98.62 108 PHE A N 1
ATOM 823 C CA . PHE A 1 108 ? 0.27 -8.148 4.879 1 98.62 108 PHE A CA 1
ATOM 824 C C . PHE A 1 108 ? 0.237 -9.633 4.543 1 98.62 108 PHE A C 1
ATOM 826 O O . PHE A 1 108 ? -0.244 -10.023 3.477 1 98.62 108 PHE A O 1
ATOM 833 N N . ALA A 1 109 ? 0.727 -10.438 5.414 1 97.5 109 ALA A N 1
ATOM 834 C CA . ALA A 1 109 ? 0.909 -11.859 5.148 1 97.5 109 ALA A CA 1
ATOM 835 C C . ALA A 1 109 ? 0.016 -12.711 6.047 1 97.5 109 ALA A C 1
ATOM 837 O O . ALA A 1 109 ? -0.107 -12.438 7.246 1 97.5 109 ALA A O 1
ATOM 838 N N . VAL A 1 110 ? -0.616 -13.727 5.438 1 92.25 110 VAL A N 1
ATOM 839 C CA . VAL A 1 110 ? -1.181 -14.766 6.285 1 92.25 110 VAL A CA 1
ATOM 840 C C . VAL A 1 110 ? -0.06 -15.641 6.848 1 92.25 110 VAL A C 1
ATOM 842 O O . VAL A 1 110 ? 1.038 -15.688 6.289 1 92.25 110 VAL A O 1
ATOM 845 N N . GLN A 1 111 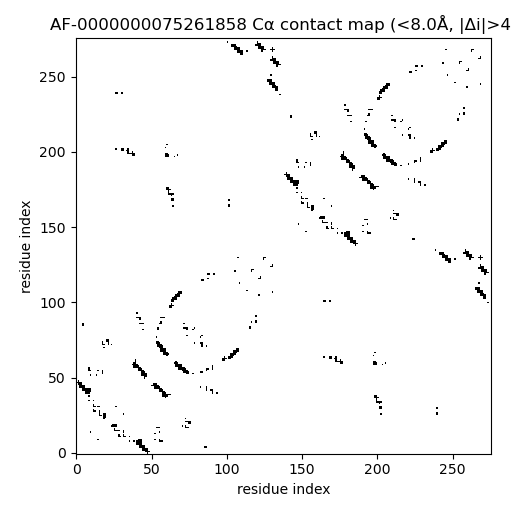? -0.318 -16.359 7.965 1 85.62 111 GLN A N 1
ATOM 846 C CA . GLN A 1 111 ? 0.704 -17.047 8.742 1 85.62 111 GLN A CA 1
ATOM 847 C C . GLN A 1 111 ? 1.505 -18.016 7.867 1 85.62 111 GLN A C 1
ATOM 849 O O . GLN A 1 111 ? 2.736 -18.031 7.926 1 85.62 111 GLN A O 1
ATOM 854 N N . LYS A 1 112 ? 0.895 -18.719 6.992 1 87.94 112 LYS A N 1
ATOM 855 C CA . LYS A 1 112 ? 1.566 -19.734 6.199 1 87.94 112 LYS A CA 1
ATOM 856 C C . LYS A 1 112 ? 2.506 -19.109 5.172 1 87.94 112 LYS A C 1
ATOM 858 O O . LYS A 1 112 ? 3.41 -19.781 4.664 1 87.94 112 LYS A O 1
ATOM 863 N N . ALA A 1 113 ? 2.328 -17.875 4.891 1 93.06 113 ALA A N 1
ATOM 864 C CA . ALA A 1 113 ? 3.107 -17.219 3.848 1 93.06 113 ALA A CA 1
ATOM 865 C C . ALA A 1 113 ? 4.266 -16.422 4.449 1 93.06 113 ALA A C 1
ATOM 867 O O . ALA A 1 113 ? 5.16 -15.977 3.725 1 93.06 113 ALA A O 1
ATOM 868 N N . CYS A 1 114 ? 4.355 -16.281 5.75 1 95.44 114 CYS A N 1
ATOM 869 C CA . CYS A 1 114 ? 5.316 -15.406 6.422 1 95.44 114 CYS A CA 1
ATOM 870 C C . CYS A 1 114 ? 6.746 -15.852 6.137 1 95.44 114 CYS A C 1
ATOM 872 O O . CYS A 1 114 ? 7.625 -15.016 5.91 1 95.44 114 CYS A O 1
ATOM 874 N N . LEU A 1 115 ? 6.957 -17.125 6.117 1 95.81 115 LEU A N 1
ATOM 875 C CA . LEU A 1 115 ? 8.305 -17.641 5.918 1 95.81 115 LEU A CA 1
ATOM 876 C C . LEU A 1 115 ? 8.844 -17.25 4.551 1 95.81 115 LEU A C 1
ATOM 878 O O . LEU A 1 115 ? 10.039 -16.953 4.406 1 95.81 115 LEU A O 1
ATOM 882 N N . LEU A 1 116 ? 8 -17.281 3.584 1 97.5 116 LEU A N 1
ATOM 883 C CA . LEU A 1 116 ? 8.406 -16.844 2.248 1 97.5 116 LEU A CA 1
ATOM 884 C C . LEU A 1 116 ? 8.938 -15.422 2.27 1 97.5 116 LEU A C 1
ATOM 886 O O . LEU A 1 116 ? 10.039 -15.156 1.775 1 97.5 116 LEU A O 1
ATOM 890 N N . TYR A 1 117 ? 8.219 -14.523 2.854 1 98.62 117 TYR A N 1
ATOM 891 C CA . TYR A 1 117 ? 8.562 -13.102 2.826 1 98.62 117 TYR A CA 1
ATOM 892 C C . TYR A 1 117 ? 9.773 -12.82 3.707 1 98.62 117 TYR A C 1
ATOM 894 O O . TYR A 1 117 ? 10.586 -11.945 3.391 1 98.62 117 TYR A O 1
ATOM 902 N N . GLU A 1 118 ? 9.867 -13.555 4.793 1 97.94 118 GLU A N 1
ATOM 903 C CA . GLU A 1 118 ? 11.047 -13.445 5.648 1 97.94 118 GLU A CA 1
ATOM 904 C C . GLU A 1 118 ? 12.32 -13.789 4.883 1 97.94 118 GLU A C 1
ATOM 906 O O . GLU A 1 118 ? 13.359 -13.156 5.082 1 97.94 118 GLU A O 1
ATOM 911 N N . SER A 1 119 ? 12.227 -14.75 4.059 1 97.5 119 SER A N 1
ATOM 912 C CA . SER A 1 119 ? 13.391 -15.172 3.293 1 97.5 119 SER A CA 1
ATOM 913 C C . SER A 1 119 ? 13.828 -14.086 2.314 1 97.5 119 SER A C 1
ATOM 915 O O . SER A 1 119 ? 14.945 -14.125 1.79 1 97.5 119 SER A O 1
ATOM 917 N N . PHE A 1 120 ? 13.023 -13.094 2.061 1 98 120 PHE A N 1
ATOM 918 C CA . PHE A 1 120 ? 13.352 -11.992 1.16 1 98 120 PHE A CA 1
ATOM 919 C C . PHE A 1 120 ? 13.602 -10.711 1.942 1 98 120 PHE A C 1
ATOM 921 O O . PHE A 1 120 ? 13.594 -9.617 1.37 1 98 120 PHE A O 1
ATOM 928 N N . GLY A 1 121 ? 13.688 -10.828 3.289 1 97.5 121 GLY A N 1
ATOM 929 C CA . GLY A 1 121 ? 14.141 -9.703 4.098 1 97.5 121 GLY A CA 1
ATOM 930 C C . GLY A 1 121 ? 12.992 -8.93 4.73 1 97.5 121 GLY A C 1
ATOM 931 O O . GLY A 1 121 ? 13.211 -7.887 5.348 1 97.5 121 GLY A O 1
ATOM 932 N N . PHE A 1 122 ? 11.789 -9.43 4.59 1 98.56 122 PHE A N 1
ATOM 933 C CA . PHE A 1 122 ? 10.672 -8.805 5.297 1 98.56 122 PHE A CA 1
ATOM 934 C C . PHE A 1 122 ? 10.648 -9.242 6.758 1 98.56 122 PHE A C 1
ATOM 936 O O . PHE A 1 122 ? 10.969 -10.391 7.074 1 98.56 122 PHE A O 1
ATOM 943 N N . VAL A 1 123 ? 10.25 -8.266 7.602 1 98.06 123 VAL A N 1
ATOM 944 C CA . VAL A 1 123 ? 10.172 -8.539 9.031 1 98.06 123 VAL A CA 1
ATOM 945 C C . VAL A 1 123 ? 8.844 -8.016 9.586 1 98.06 123 VAL A C 1
ATOM 947 O O . VAL A 1 123 ? 8.203 -7.168 8.969 1 98.06 123 VAL A O 1
ATOM 950 N N . HIS A 1 124 ? 8.477 -8.602 10.711 1 97.69 124 HIS A N 1
ATOM 951 C CA . HIS A 1 124 ? 7.301 -8.07 11.383 1 97.69 124 HIS A CA 1
ATOM 952 C C . HIS A 1 124 ? 7.465 -6.578 11.68 1 97.69 124 HIS A C 1
ATOM 954 O O . HIS A 1 124 ? 8.508 -6.152 12.18 1 97.69 124 HIS A O 1
ATOM 960 N N . SER A 1 125 ? 6.398 -5.828 11.359 1 98 125 SER A N 1
ATOM 961 C CA . SER A 1 125 ? 6.484 -4.387 11.547 1 98 125 SER A CA 1
ATOM 962 C C . SER A 1 125 ? 6.508 -4.027 13.031 1 98 125 SER A C 1
ATOM 964 O O . SER A 1 125 ? 7.082 -3.008 13.422 1 98 125 SER A O 1
ATOM 966 N N . MET A 1 126 ? 5.914 -4.867 13.859 1 96.56 126 MET A N 1
ATOM 967 C CA . MET A 1 126 ? 5.883 -4.629 15.305 1 96.56 126 MET A CA 1
ATOM 968 C C . MET A 1 126 ? 7.234 -4.934 15.93 1 96.56 126 MET A C 1
ATOM 970 O O . MET A 1 126 ? 7.961 -5.816 15.461 1 96.56 126 MET A O 1
ATOM 974 N N . PRO A 1 127 ? 7.617 -4.09 16.938 1 95.06 127 PRO A N 1
ATOM 975 C CA . PRO A 1 127 ? 6.82 -3.104 17.656 1 95.06 127 PRO A CA 1
ATOM 976 C C . PRO A 1 127 ? 6.953 -1.696 17.078 1 95.06 127 PRO A C 1
ATOM 978 O O . PRO A 1 127 ? 6.32 -0.759 17.578 1 95.06 127 PRO A O 1
ATOM 981 N N . ARG A 1 128 ? 7.633 -1.514 16.047 1 94.5 128 ARG A N 1
ATOM 982 C CA . ARG A 1 128 ? 7.879 -0.168 15.539 1 94.5 128 ARG A CA 1
ATOM 983 C C . ARG A 1 128 ? 6.598 0.448 14.984 1 94.5 128 ARG A C 1
ATOM 985 O O . ARG A 1 128 ? 6.344 1.641 15.172 1 94.5 128 ARG A O 1
ATOM 992 N N . SER A 1 129 ? 5.871 -0.345 14.297 1 97.19 129 SER A N 1
ATOM 993 C CA . SER A 1 129 ? 4.582 0.072 13.75 1 97.19 129 SER A CA 1
ATOM 994 C C . SER A 1 129 ? 3.576 -1.074 13.773 1 97.19 129 SER A C 1
ATOM 996 O O . SER A 1 129 ? 3.961 -2.244 13.727 1 97.19 129 SER A O 1
ATOM 998 N N . LYS A 1 130 ? 2.375 -0.727 13.961 1 98 130 LYS A N 1
ATOM 999 C CA . LYS A 1 130 ? 1.261 -1.669 13.953 1 98 130 LYS A CA 1
ATOM 1000 C C . LYS A 1 130 ? 0.557 -1.68 12.602 1 98 130 LYS A C 1
ATOM 1002 O O . LYS A 1 130 ? 0.09 -0.641 12.133 1 98 130 LYS A O 1
ATOM 1007 N N . GLY A 1 131 ? 0.526 -2.918 11.891 1 98.69 131 GLY A N 1
ATOM 1008 C CA . GLY A 1 131 ? -0.29 -3.037 10.695 1 98.69 131 GLY A CA 1
ATOM 1009 C C . GLY A 1 131 ? -1.779 -3.025 10.984 1 98.69 131 GLY A C 1
ATOM 1010 O O . GLY A 1 131 ? -2.27 -3.834 11.773 1 98.69 131 GLY A O 1
ATOM 1011 N N . MET A 1 132 ? -2.469 -2.096 10.359 1 98.75 132 MET A N 1
ATOM 1012 C CA . MET A 1 132 ? -3.906 -1.965 10.586 1 98.75 132 MET A CA 1
ATOM 1013 C C . MET A 1 132 ? -4.672 -2.021 9.266 1 98.75 132 MET A C 1
ATOM 1015 O O . MET A 1 132 ? -4.152 -1.631 8.219 1 98.75 132 MET A O 1
ATOM 1019 N N . VAL A 1 133 ? -5.883 -2.533 9.328 1 98.5 133 VAL A N 1
ATOM 1020 C CA . VAL A 1 133 ? -6.734 -2.666 8.148 1 98.5 133 VAL A CA 1
ATOM 1021 C C . VAL A 1 133 ? -8.125 -2.105 8.453 1 98.5 133 VAL A C 1
ATOM 1023 O O . VAL A 1 133 ? -8.609 -2.211 9.578 1 98.5 133 VAL A O 1
ATOM 1026 N N . TYR A 1 134 ? -8.648 -1.447 7.465 1 98.31 134 TYR A N 1
ATOM 1027 C CA . TYR A 1 134 ? -9.984 -0.877 7.598 1 98.31 134 TYR A CA 1
ATOM 1028 C C . TYR A 1 134 ? -11.039 -1.974 7.633 1 98.31 134 TYR A C 1
ATOM 1030 O O . TYR A 1 134 ? -11.172 -2.746 6.68 1 98.31 134 TYR A O 1
ATOM 1038 N N . ALA A 1 135 ? -11.805 -2.027 8.703 1 92.19 135 ALA A N 1
ATOM 1039 C CA . ALA A 1 135 ? -12.922 -2.953 8.844 1 92.19 135 ALA A CA 1
ATOM 1040 C C . ALA A 1 135 ? -14.219 -2.332 8.32 1 92.19 135 ALA A C 1
ATOM 1042 O O . ALA A 1 135 ? -14.945 -1.672 9.07 1 92.19 135 ALA A O 1
ATOM 1043 N N . ARG A 1 136 ? -14.562 -2.492 7.07 1 86.62 136 ARG A N 1
ATOM 1044 C CA . ARG A 1 136 ? -15.734 -1.86 6.469 1 86.62 136 ARG A CA 1
ATOM 1045 C C . ARG A 1 136 ? -17.016 -2.346 7.129 1 86.62 136 ARG A C 1
ATOM 1047 O O . ARG A 1 136 ? -17.172 -3.541 7.395 1 86.62 136 ARG A O 1
ATOM 1054 N N . PRO A 1 137 ? -17.75 -1.369 7.566 1 73.69 137 PRO A N 1
ATOM 1055 C CA . PRO A 1 137 ? -19.031 -1.773 8.156 1 73.69 137 PRO A CA 1
ATOM 1056 C C . PRO A 1 137 ? -19.906 -2.568 7.191 1 73.69 137 PRO A C 1
ATOM 1058 O O . PRO A 1 137 ? -19.859 -2.344 5.98 1 73.69 137 PRO A O 1
ATOM 1061 N N . GLN A 1 138 ? -20.5 -3.764 7.543 1 58.66 138 GLN A N 1
ATOM 1062 C CA . GLN A 1 138 ? -21.453 -4.582 6.789 1 58.66 138 GLN A CA 1
ATOM 1063 C C . GLN A 1 138 ? -22.734 -3.818 6.504 1 58.66 138 GLN A C 1
ATOM 1065 O O . GLN A 1 138 ? -23.141 -2.961 7.293 1 58.66 138 GLN A O 1
ATOM 1070 N N . MET B 1 1 ? -11.836 30.672 11.594 1 64.44 1 MET B N 1
ATOM 1071 C CA . MET B 1 1 ? -11.617 29.219 11.664 1 64.44 1 MET B CA 1
ATOM 1072 C C . MET B 1 1 ? -10.25 28.859 11.094 1 64.44 1 MET B C 1
ATOM 1074 O O . MET B 1 1 ? -9.844 29.375 10.055 1 64.44 1 MET B O 1
ATOM 1078 N N . GLY B 1 2 ? -9.156 28.469 11.82 1 93.38 2 GLY B N 1
ATOM 1079 C CA . GLY B 1 2 ? -7.715 28.625 11.797 1 93.38 2 GLY B CA 1
ATOM 1080 C C . GLY B 1 2 ? -7.031 27.734 10.781 1 93.38 2 GLY B C 1
ATOM 1081 O O . GLY B 1 2 ? -5.895 27.984 10.383 1 93.38 2 GLY B O 1
ATOM 1082 N N . TYR B 1 3 ? -7.855 26.891 10.219 1 98.44 3 TYR B N 1
ATOM 1083 C CA . TYR B 1 3 ? -7.242 25.984 9.258 1 98.44 3 TYR B CA 1
ATOM 1084 C C . TYR B 1 3 ? -8.195 25.672 8.109 1 98.44 3 TYR B C 1
ATOM 1086 O O . TYR B 1 3 ? -9.414 25.672 8.297 1 98.44 3 TYR B O 1
ATOM 1094 N N . THR B 1 4 ? -7.699 25.438 6.906 1 98.31 4 THR B N 1
ATOM 1095 C CA . THR B 1 4 ? -8.453 25.031 5.734 1 98.31 4 THR B CA 1
ATOM 1096 C C . THR B 1 4 ? -7.863 23.75 5.133 1 98.31 4 THR B C 1
ATOM 1098 O O . THR B 1 4 ? -6.641 23.625 5.027 1 98.31 4 THR B O 1
ATOM 1101 N N . LEU B 1 5 ? -8.742 22.812 4.801 1 98.75 5 LEU B N 1
ATOM 1102 C CA . LEU B 1 5 ? -8.281 21.609 4.125 1 98.75 5 LEU B CA 1
ATOM 1103 C C . LEU B 1 5 ? -8.336 21.781 2.609 1 98.75 5 LEU B C 1
ATOM 1105 O O . LEU B 1 5 ? -9.367 22.172 2.062 1 98.75 5 LEU B O 1
ATOM 1109 N N . LEU B 1 6 ? -7.273 21.562 1.98 1 98.75 6 LEU B N 1
ATOM 1110 C CA . LEU B 1 6 ? -7.168 21.578 0.525 1 98.75 6 LEU B CA 1
ATOM 1111 C C . LEU B 1 6 ? -6.988 20.156 -0.011 1 98.75 6 LEU B C 1
ATOM 1113 O O . LEU B 1 6 ? -6.125 19.422 0.462 1 98.75 6 LEU B O 1
ATOM 1117 N N . GLU B 1 7 ? -7.84 19.734 -1.048 1 98.81 7 GLU B N 1
ATOM 1118 C CA . GLU B 1 7 ? -7.699 18.422 -1.673 1 98.81 7 GLU B CA 1
ATOM 1119 C C . GLU B 1 7 ? -6.59 18.422 -2.719 1 98.81 7 GLU B C 1
ATOM 1121 O O . GLU B 1 7 ? -6.852 18.281 -3.914 1 98.81 7 GLU B O 1
ATOM 1126 N N . GLN B 1 8 ? -5.418 18.531 -2.203 1 98.5 8 GLN B N 1
ATOM 1127 C CA . GLN B 1 8 ? -4.215 18.578 -3.023 1 98.5 8 GLN B CA 1
ATOM 1128 C C . GLN B 1 8 ? -3.01 18.031 -2.264 1 98.5 8 GLN B C 1
ATOM 1130 O O . GLN B 1 8 ? -2.846 18.297 -1.073 1 98.5 8 GLN B O 1
ATOM 1135 N N . THR B 1 9 ? -2.232 17.266 -2.963 1 98.81 9 THR B N 1
ATOM 1136 C CA . THR B 1 9 ? -0.987 16.766 -2.396 1 98.81 9 THR B CA 1
ATOM 1137 C C . THR B 1 9 ? 0.014 17.891 -2.191 1 98.81 9 THR B C 1
ATOM 1139 O O . THR B 1 9 ? 0.155 18.766 -3.049 1 98.81 9 THR B O 1
ATOM 1142 N N . ALA B 1 10 ? 0.634 17.891 -1.074 1 98.75 10 ALA B N 1
ATOM 1143 C CA . ALA B 1 10 ? 1.672 18.891 -0.83 1 98.75 10 ALA B CA 1
ATOM 1144 C C . ALA B 1 10 ? 2.771 18.797 -1.884 1 98.75 10 ALA B C 1
ATOM 1146 O O . ALA B 1 10 ? 2.98 17.75 -2.492 1 98.75 10 ALA B O 1
ATOM 1147 N N . SER B 1 11 ? 3.459 19.922 -2.115 1 98.75 11 SER B N 1
ATOM 1148 C CA . SER B 1 11 ? 4.625 19.891 -2.994 1 98.75 11 SER B CA 1
ATOM 1149 C C . SER B 1 11 ? 5.715 18.984 -2.428 1 98.75 11 SER B C 1
ATOM 1151 O O . SER B 1 11 ? 5.73 18.703 -1.229 1 98.75 11 SER B O 1
ATOM 1153 N N . PRO B 1 12 ? 6.602 18.562 -3.311 1 98.88 12 PRO B N 1
ATOM 1154 C CA . PRO B 1 12 ? 7.652 17.656 -2.832 1 98.88 12 PRO B CA 1
ATOM 1155 C C . PRO B 1 12 ? 8.453 18.25 -1.677 1 98.88 12 PRO B C 1
ATOM 1157 O O . PRO B 1 12 ? 8.711 17.578 -0.682 1 98.88 12 PRO B O 1
ATOM 1160 N N . LYS B 1 13 ? 8.828 19.469 -1.774 1 98.88 13 LYS B N 1
ATOM 1161 C CA . LYS B 1 13 ? 9.594 20.125 -0.715 1 98.88 13 LYS B CA 1
ATOM 1162 C C . LYS B 1 13 ? 8.789 20.188 0.58 1 98.88 13 LYS B C 1
ATOM 1164 O O . LYS B 1 13 ? 9.305 19.875 1.655 1 98.88 13 LYS B O 1
ATOM 1169 N N . VAL B 1 14 ? 7.57 20.578 0.5 1 98.88 14 VAL B N 1
ATOM 1170 C CA . VAL B 1 14 ? 6.707 20.703 1.67 1 98.88 14 VAL B CA 1
ATOM 1171 C C . VAL B 1 14 ? 6.441 19.328 2.268 1 98.88 14 VAL B C 1
ATOM 1173 O O . VAL B 1 14 ? 6.469 19.156 3.488 1 98.88 14 VAL B O 1
ATOM 1176 N N . HIS B 1 15 ? 6.16 18.391 1.385 1 98.94 15 HIS B N 1
ATOM 1177 C CA . HIS B 1 15 ? 5.961 17.016 1.805 1 98.94 15 HIS B CA 1
ATOM 1178 C C . HIS B 1 15 ? 7.129 16.516 2.66 1 98.94 15 HIS B C 1
ATOM 1180 O O . HIS B 1 15 ? 6.922 16 3.758 1 98.94 15 HIS B O 1
ATOM 1186 N N . CYS B 1 16 ? 8.352 16.734 2.205 1 98.88 16 CYS B N 1
ATOM 1187 C CA . CYS B 1 16 ? 9.539 16.266 2.9 1 98.88 16 CYS B CA 1
ATOM 1188 C C . CYS B 1 16 ? 9.734 17 4.219 1 98.88 16 CYS B C 1
ATOM 1190 O O . CYS B 1 16 ? 10.117 16.406 5.223 1 98.88 16 CYS B O 1
ATOM 1192 N N . GLU B 1 17 ? 9.477 18.234 4.211 1 98.75 17 GLU B N 1
ATOM 1193 C CA . GLU B 1 17 ? 9.602 19.031 5.426 1 98.75 17 GLU B CA 1
ATOM 1194 C C . GLU B 1 17 ? 8.586 18.594 6.477 1 98.75 17 GLU B C 1
ATOM 1196 O O . GLU B 1 17 ? 8.922 18.469 7.656 1 98.75 17 GLU B O 1
ATOM 1201 N N . LEU B 1 18 ? 7.332 18.406 6.055 1 98.88 18 LEU B N 1
ATOM 1202 C CA . LEU B 1 18 ? 6.289 17.953 6.969 1 98.88 18 LEU B CA 1
ATOM 1203 C C . LEU B 1 18 ? 6.66 16.625 7.594 1 98.88 18 LEU B C 1
ATOM 1205 O O . LEU B 1 18 ? 6.492 16.422 8.797 1 98.88 18 LEU B O 1
ATOM 1209 N N . ARG B 1 19 ? 7.117 15.688 6.762 1 98.56 19 ARG B N 1
ATOM 1210 C CA . ARG B 1 19 ? 7.52 14.391 7.297 1 98.56 19 ARG B CA 1
ATOM 1211 C C . ARG B 1 19 ? 8.594 14.547 8.367 1 98.56 19 ARG B C 1
ATOM 1213 O O . ARG B 1 19 ? 8.445 14.023 9.477 1 98.56 19 ARG B O 1
ATOM 1220 N N . LYS B 1 20 ? 9.602 15.273 8.039 1 98.31 20 LYS B N 1
ATOM 1221 C CA . LYS B 1 20 ? 10.719 15.469 8.953 1 98.31 20 LYS B CA 1
ATOM 1222 C C . LYS B 1 20 ? 10.258 16.109 10.258 1 98.31 20 LYS B C 1
ATOM 1224 O O . LYS B 1 20 ? 10.555 15.602 11.344 1 98.31 20 LYS B O 1
ATOM 1229 N N . ARG B 1 21 ? 9.531 17.094 10.164 1 98.38 21 ARG B N 1
ATOM 1230 C CA . ARG B 1 21 ? 9.133 17.875 11.344 1 98.38 21 ARG B CA 1
ATOM 1231 C C . ARG B 1 21 ? 8.094 17.125 12.164 1 98.38 21 ARG B C 1
ATOM 1233 O O . ARG B 1 21 ? 7.996 17.312 13.375 1 98.38 21 ARG B O 1
ATOM 1240 N N . ALA B 1 22 ? 7.297 16.297 11.555 1 97.44 22 ALA B N 1
ATOM 1241 C CA . ALA B 1 22 ? 6.266 15.555 12.266 1 97.44 22 ALA B CA 1
ATOM 1242 C C . ALA B 1 22 ? 6.836 14.273 12.883 1 97.44 22 ALA B C 1
ATOM 1244 O O . ALA B 1 22 ? 6.113 13.516 13.531 1 97.44 22 ALA B O 1
ATOM 1245 N N . GLY B 1 23 ? 8.117 13.984 12.625 1 95.62 23 GLY B N 1
ATOM 1246 C CA . GLY B 1 23 ? 8.766 12.836 13.242 1 95.62 23 GLY B CA 1
ATOM 1247 C C . GLY B 1 23 ? 8.711 11.586 12.391 1 95.62 23 GLY B C 1
ATOM 1248 O O . GLY B 1 23 ? 8.992 10.484 12.875 1 95.62 23 GLY B O 1
ATOM 1249 N N . LEU B 1 24 ? 8.273 11.727 11.164 1 96.44 24 LEU B N 1
ATOM 1250 C CA . LEU B 1 24 ? 8.289 10.602 10.242 1 96.44 24 LEU B CA 1
ATOM 1251 C C . LEU B 1 24 ? 9.664 10.438 9.602 1 96.44 24 LEU B C 1
ATOM 1253 O O . LEU B 1 24 ? 10.516 11.32 9.719 1 96.44 24 LEU B O 1
ATOM 1257 N N . THR B 1 25 ? 9.914 9.273 9.039 1 96.12 25 THR B N 1
ATOM 1258 C CA . THR B 1 25 ? 11.195 9.055 8.367 1 96.12 25 THR B CA 1
ATOM 1259 C C . THR B 1 25 ? 11.391 10.062 7.238 1 96.12 25 THR B C 1
ATOM 1261 O O . THR B 1 25 ? 10.547 10.172 6.352 1 96.12 25 THR B O 1
ATOM 1264 N N . PRO B 1 26 ? 12.484 10.812 7.332 1 97.56 26 PRO B N 1
ATOM 1265 C CA . PRO B 1 26 ? 12.727 11.789 6.262 1 97.56 26 PRO B CA 1
ATOM 1266 C C . PRO B 1 26 ? 12.867 11.125 4.891 1 97.56 26 PRO B C 1
ATOM 1268 O O . PRO B 1 26 ? 13.312 9.977 4.797 1 97.56 26 PRO B O 1
ATOM 1271 N N . LYS B 1 27 ? 12.461 11.82 3.865 1 98.19 27 LYS B N 1
ATOM 1272 C CA . LYS B 1 27 ? 12.586 11.414 2.469 1 98.19 27 LYS B CA 1
ATOM 1273 C C . LYS B 1 27 ? 13.305 12.477 1.648 1 98.19 27 LYS B C 1
ATOM 1275 O O . LYS B 1 27 ? 13.359 13.648 2.047 1 98.19 27 LYS B O 1
ATOM 1280 N N . SER B 1 28 ? 13.82 12.07 0.553 1 97.5 28 SER B N 1
ATOM 1281 C CA . SER B 1 28 ? 14.477 13.04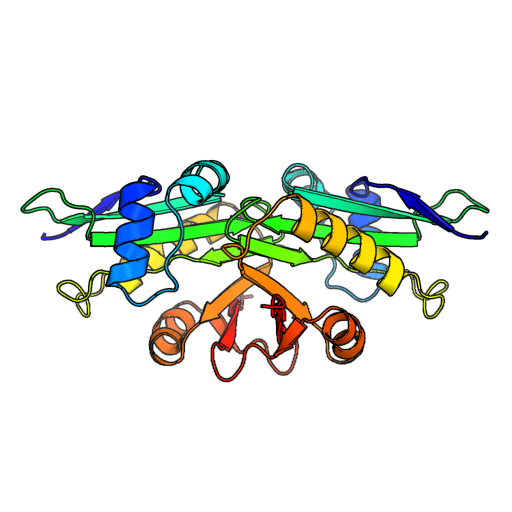7 -0.306 1 97.5 28 SER B CA 1
ATOM 1282 C C . SER B 1 28 ? 13.477 13.742 -1.224 1 97.5 28 SER B C 1
ATOM 1284 O O . SER B 1 28 ? 12.547 13.109 -1.726 1 97.5 28 SER B O 1
ATOM 1286 N N . VAL B 1 29 ? 13.758 14.984 -1.462 1 98.69 29 VAL B N 1
ATOM 1287 C CA . VAL B 1 29 ? 12.883 15.781 -2.32 1 98.69 29 VAL B CA 1
ATOM 1288 C C . VAL B 1 29 ? 12.914 15.227 -3.742 1 98.69 29 VAL B C 1
ATOM 1290 O O . VAL B 1 29 ? 11.883 15.172 -4.414 1 98.69 29 VAL B O 1
ATOM 1293 N N . GLU B 1 30 ? 14.047 14.773 -4.145 1 98.56 30 GLU B N 1
ATOM 1294 C CA . GLU B 1 30 ? 14.203 14.227 -5.484 1 98.56 30 GLU B CA 1
ATOM 1295 C C . GLU B 1 30 ? 13.312 13 -5.688 1 98.56 30 GLU B C 1
ATOM 1297 O O . GLU B 1 30 ? 12.641 12.875 -6.715 1 98.56 30 GLU B O 1
ATOM 1302 N N . VAL B 1 31 ? 13.289 12.156 -4.727 1 98.69 31 VAL B N 1
ATOM 1303 C CA . VAL B 1 31 ? 12.477 10.945 -4.828 1 98.69 31 VAL B CA 1
ATOM 1304 C C . VAL B 1 31 ? 10.992 11.305 -4.707 1 98.69 31 VAL B C 1
ATOM 1306 O O . VAL B 1 31 ? 10.156 10.75 -5.422 1 98.69 31 VAL B O 1
ATOM 1309 N N . ALA B 1 32 ? 10.703 12.266 -3.801 1 98.81 32 ALA B N 1
ATOM 1310 C CA . ALA B 1 32 ? 9.32 12.727 -3.646 1 98.81 32 ALA B CA 1
ATOM 1311 C C . ALA B 1 32 ? 8.789 13.305 -4.953 1 98.81 32 ALA B C 1
ATOM 1313 O O . ALA B 1 32 ? 7.609 13.141 -5.273 1 98.81 32 ALA B O 1
ATOM 1314 N N . GLU B 1 33 ? 9.617 14.008 -5.688 1 98.81 33 GLU B N 1
ATOM 1315 C CA . GLU B 1 33 ? 9.227 14.586 -6.973 1 98.81 33 GLU B CA 1
ATOM 1316 C C . GLU B 1 33 ? 8.734 13.508 -7.934 1 98.81 33 GLU B C 1
ATOM 1318 O O . GLU B 1 33 ? 7.82 13.75 -8.727 1 98.81 33 GLU B O 1
ATOM 1323 N N . LYS B 1 34 ? 9.297 12.336 -7.836 1 98.62 34 LYS B N 1
ATOM 1324 C CA . LYS B 1 34 ? 8.93 11.234 -8.711 1 98.62 34 LYS B CA 1
ATOM 1325 C C . LYS B 1 34 ? 7.688 10.508 -8.188 1 98.62 34 LYS B C 1
ATOM 1327 O O . LYS B 1 34 ? 6.871 10.023 -8.977 1 98.62 34 LYS B O 1
ATOM 1332 N N . ALA B 1 35 ? 7.512 10.461 -6.926 1 98.88 35 ALA B N 1
ATOM 1333 C CA . ALA B 1 35 ? 6.52 9.609 -6.273 1 98.88 35 ALA B CA 1
ATOM 1334 C C . ALA B 1 35 ? 5.16 10.297 -6.219 1 98.88 35 ALA B C 1
ATOM 1336 O O . ALA B 1 35 ? 4.129 9.672 -6.477 1 98.88 35 ALA B O 1
ATOM 1337 N N . LEU B 1 36 ? 5.148 11.578 -5.891 1 98.88 36 LEU B N 1
ATOM 1338 C CA . LEU B 1 36 ? 3.941 12.281 -5.465 1 98.88 36 LEU B CA 1
ATOM 1339 C C . LEU B 1 36 ? 2.939 12.383 -6.609 1 98.88 36 LEU B C 1
ATOM 1341 O O . LEU B 1 36 ? 1.728 12.352 -6.387 1 98.88 36 LEU B O 1
ATOM 1345 N N . PRO B 1 37 ? 3.369 12.477 -7.891 1 98.56 37 PRO B N 1
ATOM 1346 C CA . PRO B 1 37 ? 2.396 12.5 -8.984 1 98.56 37 PRO B CA 1
ATOM 1347 C C . PRO B 1 37 ? 1.548 11.234 -9.047 1 98.56 37 PRO B C 1
ATOM 1349 O O . PRO B 1 37 ? 0.475 11.234 -9.656 1 98.56 37 PRO B O 1
ATOM 1352 N N . ASP B 1 38 ? 1.964 10.133 -8.438 1 98.44 38 ASP B N 1
ATOM 1353 C CA . ASP B 1 38 ? 1.243 8.867 -8.5 1 98.44 38 ASP B CA 1
ATOM 1354 C C . ASP B 1 38 ? 0.414 8.648 -7.234 1 98.44 38 ASP B C 1
ATOM 1356 O O . ASP B 1 38 ? 0.04 7.52 -6.918 1 98.44 38 ASP B O 1
ATOM 1360 N N . THR B 1 39 ? 0.215 9.734 -6.52 1 98.81 39 THR B N 1
ATOM 1361 C CA . THR B 1 39 ? -0.728 9.727 -5.406 1 98.81 39 THR B CA 1
ATOM 1362 C C . THR B 1 39 ? -2.154 9.523 -5.906 1 98.81 39 THR B C 1
ATOM 1364 O O . THR B 1 39 ? -2.568 10.141 -6.891 1 98.81 39 THR B O 1
ATOM 1367 N N . ILE B 1 40 ? -2.875 8.609 -5.25 1 98.94 40 ILE B N 1
ATOM 1368 C CA . ILE B 1 40 ? -4.266 8.383 -5.629 1 98.94 40 ILE B CA 1
ATOM 1369 C C . ILE B 1 40 ? -5.117 9.57 -5.203 1 98.94 40 ILE B C 1
ATOM 1371 O O . ILE B 1 40 ? -5.902 10.094 -5.996 1 98.94 40 ILE B O 1
ATOM 1375 N N . TYR B 1 41 ? -4.953 9.984 -3.938 1 98.88 41 TYR B N 1
ATOM 1376 C CA . TYR B 1 41 ? -5.652 11.109 -3.328 1 98.88 41 TYR B CA 1
ATOM 1377 C C . TYR B 1 41 ? -4.832 11.711 -2.195 1 98.88 41 TYR B C 1
ATOM 1379 O O . TYR B 1 41 ? -4.227 10.992 -1.402 1 98.88 41 TYR B O 1
ATOM 1387 N N . GLY B 1 42 ? -4.73 13.023 -2.178 1 98.94 42 GLY B N 1
ATOM 1388 C CA . GLY B 1 42 ? -3.975 13.711 -1.145 1 98.94 42 GLY B CA 1
ATOM 1389 C C . GLY B 1 42 ? -4.637 14.992 -0.672 1 98.94 42 GLY B C 1
ATOM 1390 O O . GLY B 1 42 ? -5.355 15.641 -1.435 1 98.94 42 GLY B O 1
ATOM 1391 N N . VAL B 1 43 ? -4.367 15.344 0.588 1 98.94 43 VAL B N 1
ATOM 1392 C CA . VAL B 1 43 ? -4.895 16.594 1.137 1 98.94 43 VAL B CA 1
ATOM 1393 C C . VAL B 1 43 ? -3.791 17.328 1.894 1 98.94 43 VAL B C 1
ATOM 1395 O O . VAL B 1 43 ? -2.826 16.719 2.354 1 98.94 43 VAL B O 1
ATOM 1398 N N . SER B 1 44 ? -3.971 18.594 1.979 1 98.94 44 SER B N 1
ATOM 1399 C CA . SER B 1 44 ? -3.113 19.469 2.762 1 98.94 44 SER B CA 1
ATOM 1400 C C . SER B 1 44 ? -3.934 20.359 3.697 1 98.94 44 SER B C 1
ATOM 1402 O O . SER B 1 44 ? -5.039 20.781 3.35 1 98.94 44 SER B O 1
ATOM 1404 N N . ILE B 1 45 ? -3.406 20.562 4.848 1 98.94 45 ILE B N 1
ATOM 1405 C CA . ILE B 1 45 ? -4 21.516 5.781 1 98.94 45 ILE B CA 1
ATOM 1406 C C . ILE B 1 45 ? -3.266 22.844 5.695 1 98.94 45 ILE B C 1
ATOM 1408 O O . ILE B 1 45 ? -2.051 22.906 5.898 1 98.94 45 ILE B O 1
ATOM 1412 N N . ILE B 1 46 ? -4.07 23.891 5.434 1 98.81 46 ILE B N 1
ATOM 1413 C CA . ILE B 1 46 ? -3.52 25.234 5.301 1 98.81 46 ILE B CA 1
ATOM 1414 C C . ILE B 1 46 ? -3.828 26.047 6.559 1 98.81 46 ILE B C 1
ATOM 1416 O O . ILE B 1 46 ? -4.973 26.094 7.012 1 98.81 46 ILE B O 1
ATOM 1420 N N . ASN B 1 47 ? -2.744 26.641 7.164 1 98.5 47 ASN B N 1
ATOM 1421 C CA . ASN B 1 47 ? -2.949 27.641 8.211 1 98.5 47 ASN B CA 1
ATOM 1422 C C . ASN B 1 47 ? -3.502 28.953 7.637 1 98.5 47 ASN B C 1
ATOM 1424 O O . ASN B 1 47 ? -2.852 29.594 6.809 1 98.5 47 ASN B O 1
ATOM 1428 N N . ASP B 1 48 ? -4.629 29.359 8.148 1 97.56 48 ASP B N 1
ATOM 1429 C CA . ASP B 1 48 ? -5.305 30.516 7.57 1 97.56 48 ASP B CA 1
ATOM 1430 C C . ASP B 1 48 ? -4.52 31.812 7.836 1 97.56 48 ASP B C 1
ATOM 1432 O O . ASP B 1 48 ? -4.641 32.781 7.09 1 97.56 48 ASP B O 1
ATOM 1436 N N . GLU B 1 49 ? -3.764 31.781 8.805 1 96.5 49 GLU B N 1
ATOM 1437 C CA . GLU B 1 49 ? -3.045 33 9.219 1 96.5 49 GLU B CA 1
ATOM 1438 C C . GLU B 1 49 ? -1.905 33.312 8.258 1 96.5 49 GLU B C 1
ATOM 1440 O O . GLU B 1 49 ? -1.749 34.469 7.828 1 96.5 49 GLU B O 1
ATOM 1445 N N . ASP B 1 50 ? -1.111 32.344 7.883 1 96.94 50 ASP B N 1
ATOM 1446 C CA . ASP B 1 50 ? 0.067 32.625 7.07 1 96.94 50 ASP B CA 1
ATOM 1447 C C . ASP B 1 50 ? 0.062 31.812 5.781 1 96.94 50 ASP B C 1
ATOM 1449 O O . ASP B 1 50 ? 1.029 31.844 5.02 1 96.94 50 ASP B O 1
ATOM 1453 N N . GLN B 1 51 ? -0.923 31 5.559 1 97.69 51 GLN B N 1
ATOM 1454 C CA . GLN B 1 51 ? -1.178 30.25 4.336 1 97.69 51 GLN B CA 1
ATOM 1455 C C . GLN B 1 51 ? -0.16 29.125 4.164 1 97.69 51 GLN B C 1
ATOM 1457 O O . GLN B 1 51 ? -0.039 28.547 3.082 1 97.69 51 GLN B O 1
ATOM 1462 N N . SER B 1 52 ? 0.498 28.781 5.277 1 98.19 52 SER B N 1
ATOM 1463 C CA . SER B 1 52 ? 1.441 27.672 5.227 1 98.19 52 SER B CA 1
ATOM 1464 C C . SER B 1 52 ? 0.72 26.328 5.309 1 98.19 52 SER B C 1
ATOM 1466 O O . SER B 1 52 ? -0.375 26.234 5.867 1 98.19 52 SER B O 1
ATOM 1468 N N . VAL B 1 53 ? 1.343 25.328 4.66 1 98.88 53 VAL B N 1
ATOM 1469 C CA . VAL B 1 53 ? 0.848 23.969 4.816 1 98.88 53 VAL B CA 1
ATOM 1470 C C . VAL B 1 53 ? 1.348 23.375 6.137 1 98.88 53 VAL B C 1
ATOM 1472 O O . VAL B 1 53 ? 2.555 23.328 6.379 1 98.88 53 VAL B O 1
ATOM 1475 N N . VAL B 1 54 ? 0.391 22.922 7.004 1 98.88 54 VAL B N 1
ATOM 1476 C CA . VAL B 1 54 ? 0.811 22.516 8.344 1 98.88 54 VAL B CA 1
ATOM 1477 C C . VAL B 1 54 ? 0.469 21.047 8.57 1 98.88 54 VAL B C 1
ATOM 1479 O O . VAL B 1 54 ? 0.778 20.484 9.625 1 98.88 54 VAL B O 1
ATOM 1482 N N . GLY B 1 55 ? -0.133 20.359 7.625 1 98.88 55 GLY B N 1
ATOM 1483 C CA . GLY B 1 55 ? -0.476 18.953 7.703 1 98.88 55 GLY B CA 1
ATOM 1484 C C . GLY B 1 55 ? -0.804 18.344 6.352 1 98.88 55 GLY B C 1
ATOM 1485 O O . GLY B 1 55 ? -0.985 19.062 5.367 1 98.88 55 GLY B O 1
ATOM 1486 N N . MET B 1 56 ? -0.816 17.047 6.344 1 98.94 56 MET B N 1
ATOM 1487 C CA . MET B 1 56 ? -1.091 16.344 5.09 1 98.94 56 MET B CA 1
ATOM 1488 C C . MET B 1 56 ? -1.562 14.922 5.355 1 98.94 56 MET B C 1
ATOM 1490 O O . MET B 1 56 ? -1.433 14.414 6.469 1 98.94 56 MET B O 1
ATOM 1494 N N . GLY B 1 57 ? -2.135 14.312 4.348 1 98.94 57 GLY B N 1
ATOM 1495 C CA . GLY B 1 57 ? -2.475 12.898 4.246 1 98.94 57 GLY B CA 1
ATOM 1496 C C . GLY B 1 57 ? -2.562 12.406 2.814 1 98.94 57 GLY B C 1
ATOM 1497 O O . GLY B 1 57 ? -2.916 13.172 1.911 1 98.94 57 GLY B O 1
ATOM 1498 N N . ARG B 1 58 ? -2.248 11.148 2.656 1 98.94 58 ARG B N 1
ATOM 1499 C CA . ARG B 1 58 ? -2.197 10.633 1.291 1 98.94 58 ARG B CA 1
ATOM 1500 C C . ARG B 1 58 ? -2.729 9.211 1.223 1 98.94 58 ARG B C 1
ATOM 1502 O O . ARG B 1 58 ? -2.615 8.453 2.189 1 98.94 58 ARG B O 1
ATOM 1509 N N . LEU B 1 59 ? -3.344 8.891 0.093 1 98.94 59 LEU B N 1
ATOM 1510 C CA . LEU B 1 59 ? -3.65 7.523 -0.309 1 98.94 59 LEU B CA 1
ATOM 1511 C C . LEU B 1 59 ? -2.77 7.086 -1.476 1 98.94 59 LEU B C 1
ATOM 1513 O O . LEU B 1 59 ? -2.615 7.824 -2.451 1 98.94 59 LEU B O 1
ATOM 1517 N N . ILE B 1 60 ? -2.176 5.934 -1.343 1 98.94 60 ILE B N 1
ATOM 1518 C CA . ILE B 1 60 ? -1.506 5.285 -2.467 1 98.94 60 ILE B CA 1
ATOM 1519 C C . ILE B 1 60 ? -2.174 3.945 -2.766 1 98.94 60 ILE B C 1
ATOM 1521 O O . ILE B 1 60 ? -2.992 3.465 -1.979 1 98.94 60 ILE B O 1
ATOM 1525 N N . GLY B 1 61 ? -1.872 3.34 -3.949 1 98.88 61 GLY B N 1
ATOM 1526 C CA . GLY B 1 61 ? -2.455 2.062 -4.324 1 98.88 61 GLY B CA 1
ATOM 1527 C C . GLY B 1 61 ? -2.854 1.995 -5.789 1 98.88 61 GLY B C 1
ATOM 1528 O O . GLY B 1 61 ? -2.178 2.561 -6.648 1 98.88 61 GLY B O 1
ATOM 1529 N N . ASP B 1 62 ? -3.922 1.198 -5.996 1 98.88 62 ASP B N 1
ATOM 1530 C CA . ASP B 1 62 ? -4.379 1.027 -7.371 1 98.88 62 ASP B CA 1
ATOM 1531 C C . ASP B 1 62 ? -5.746 1.671 -7.582 1 98.88 62 ASP B C 1
ATOM 1533 O O . ASP B 1 62 ? -6.453 1.341 -8.539 1 98.88 62 ASP B O 1
ATOM 1537 N N . GLY B 1 63 ? -6.188 2.4 -6.57 1 98.69 63 GLY B N 1
ATOM 1538 C CA . GLY B 1 63 ? -7.359 3.25 -6.688 1 98.69 63 GLY B CA 1
ATOM 1539 C C . GLY B 1 63 ? -8.656 2.52 -6.402 1 98.69 63 GLY B C 1
ATOM 1540 O O . GLY B 1 63 ? -9.695 3.148 -6.168 1 98.69 63 GLY B O 1
ATOM 1541 N N . HIS B 1 64 ? -8.609 1.143 -6.348 1 98.56 64 HIS B N 1
ATOM 1542 C CA . HIS B 1 64 ? -9.891 0.451 -6.277 1 98.56 64 HIS B CA 1
ATOM 1543 C C . HIS B 1 64 ? -9.789 -0.808 -5.422 1 98.56 64 HIS B C 1
ATOM 1545 O O . HIS B 1 64 ? -10.578 -0.995 -4.492 1 98.56 64 HIS B O 1
ATOM 1551 N N . LEU B 1 65 ? -8.867 -1.661 -5.602 1 98.69 65 LEU B N 1
ATOM 1552 C CA . LEU B 1 65 ? -8.789 -2.934 -4.891 1 98.69 65 LEU B CA 1
ATOM 1553 C C . LEU B 1 65 ? -7.938 -2.805 -3.637 1 98.69 65 LEU B C 1
ATOM 1555 O O . LEU B 1 65 ? -8.219 -3.441 -2.619 1 98.69 65 LEU B O 1
ATOM 1559 N N . PHE B 1 66 ? -6.883 -2.068 -3.756 1 98.88 66 PHE B N 1
ATOM 1560 C CA . PHE B 1 66 ? -5.941 -1.907 -2.656 1 98.88 66 PHE B CA 1
ATOM 1561 C C . PHE B 1 66 ? -5.547 -0.445 -2.49 1 98.88 66 PHE B C 1
ATOM 1563 O O . PHE B 1 66 ? -5.125 0.202 -3.451 1 98.88 66 PHE B O 1
ATOM 1570 N N . LEU B 1 67 ? -5.668 0.055 -1.305 1 98.94 67 LEU B N 1
ATOM 1571 C CA . LEU B 1 67 ? -5.234 1.395 -0.922 1 98.94 67 LEU B CA 1
ATOM 1572 C C . LEU B 1 67 ? -4.473 1.362 0.398 1 98.94 67 LEU B C 1
ATOM 1574 O O . LEU B 1 67 ? -4.77 0.543 1.271 1 98.94 67 LEU B O 1
ATOM 1578 N N . GLN B 1 68 ? -3.557 2.227 0.521 1 98.94 68 GLN B N 1
ATOM 1579 C CA . GLN B 1 68 ? -2.838 2.406 1.778 1 98.94 68 GLN B CA 1
ATOM 1580 C C . GLN B 1 68 ? -2.805 3.875 2.188 1 98.94 68 GLN B C 1
ATOM 1582 O O . GLN B 1 68 ? -2.545 4.75 1.358 1 98.94 68 GLN B O 1
ATOM 1587 N N . VAL B 1 69 ? -3.115 4.09 3.451 1 98.94 69 VAL B N 1
ATOM 1588 C CA . VAL B 1 69 ? -3.004 5.418 4.039 1 98.94 69 VAL B CA 1
ATOM 1589 C C . VAL B 1 69 ? -1.555 5.688 4.441 1 98.94 69 VAL B C 1
ATOM 1591 O O . VAL B 1 69 ? -0.958 4.914 5.191 1 98.94 69 VAL B O 1
ATOM 1594 N N . VAL B 1 70 ? -1.001 6.781 3.887 1 98.81 70 VAL B N 1
ATOM 1595 C CA . VAL B 1 70 ? 0.378 7.133 4.207 1 98.81 70 VAL B CA 1
ATOM 1596 C C . VAL B 1 70 ? 0.479 8.633 4.473 1 98.81 70 VAL B C 1
ATOM 1598 O O . VAL B 1 70 ? -0.464 9.383 4.203 1 98.81 70 VAL B O 1
ATOM 1601 N N . ASP B 1 71 ? 1.576 9.086 5.031 1 98.69 71 ASP B N 1
ATOM 1602 C CA . ASP B 1 71 ? 1.977 10.484 5.129 1 98.69 71 ASP B CA 1
ATOM 1603 C C . ASP B 1 71 ? 0.953 11.297 5.918 1 98.69 71 ASP B C 1
ATOM 1605 O O . ASP B 1 71 ? 0.639 12.43 5.555 1 98.69 71 ASP B O 1
ATOM 1609 N N . ILE B 1 72 ? 0.376 10.648 6.926 1 98.75 72 ILE B N 1
ATOM 1610 C CA . ILE B 1 72 ? -0.403 11.438 7.871 1 98.75 72 ILE B CA 1
ATOM 1611 C C . ILE B 1 72 ? 0.536 12.211 8.789 1 98.75 72 ILE B C 1
ATOM 1613 O O . ILE B 1 72 ? 1.254 11.625 9.602 1 98.75 72 ILE B O 1
ATOM 1617 N N . ALA B 1 73 ? 0.523 13.477 8.664 1 98.5 73 ALA B N 1
ATOM 1618 C CA . ALA B 1 73 ? 1.45 14.305 9.43 1 98.5 73 ALA B CA 1
ATOM 1619 C C . ALA B 1 73 ? 0.836 15.664 9.75 1 98.5 73 ALA B C 1
ATOM 1621 O O . ALA B 1 73 ? 0.161 16.266 8.906 1 98.5 73 ALA B O 1
ATOM 1622 N N . VAL B 1 74 ? 0.967 16.078 10.898 1 98.62 74 VAL B N 1
ATOM 1623 C CA . VAL B 1 74 ? 0.656 17.438 11.359 1 98.62 74 VAL B CA 1
ATOM 1624 C C . VAL B 1 74 ? 1.85 18 12.117 1 98.62 74 VAL B C 1
ATOM 1626 O O . VAL B 1 74 ? 2.443 17.328 12.961 1 98.62 74 VAL B O 1
ATOM 1629 N N . LEU B 1 75 ? 2.236 19.234 11.773 1 98.75 75 LEU B N 1
ATOM 1630 C CA . LEU B 1 75 ? 3.34 19.859 12.492 1 98.75 75 LEU B CA 1
ATOM 1631 C C . LEU B 1 75 ? 3.059 19.891 13.984 1 98.75 75 LEU B C 1
ATOM 1633 O O . LEU B 1 75 ? 1.929 20.156 14.406 1 98.75 75 LEU B O 1
ATOM 1637 N N . PRO B 1 76 ? 4.09 19.734 14.773 1 98 76 PRO B N 1
ATOM 1638 C CA . PRO B 1 76 ? 3.91 19.609 16.219 1 98 76 PRO B CA 1
ATOM 1639 C C . PRO B 1 76 ? 3.172 20.797 16.828 1 98 76 PRO B C 1
ATOM 1641 O O . PRO B 1 76 ? 2.289 20.609 17.672 1 98 76 PRO B O 1
ATOM 1644 N N . GLU B 1 77 ? 3.471 22 16.375 1 97.31 77 GLU B N 1
ATOM 1645 C CA . GLU B 1 77 ? 2.883 23.219 16.938 1 97.31 77 GLU B CA 1
ATOM 1646 C C . GLU B 1 77 ? 1.404 23.328 16.578 1 97.31 77 GLU B C 1
ATOM 1648 O O . GLU B 1 77 ? 0.69 24.172 17.125 1 97.31 77 GLU B O 1
ATOM 1653 N N . HIS B 1 78 ? 0.921 22.453 15.758 1 98.06 78 HIS B N 1
ATOM 1654 C CA . HIS B 1 78 ? -0.466 22.5 15.312 1 98.06 78 HIS B CA 1
ATOM 1655 C C . HIS B 1 78 ? -1.219 21.234 15.695 1 98.06 78 HIS B C 1
ATOM 1657 O O . HIS B 1 78 ? -2.357 21.031 15.273 1 98.06 78 HIS B O 1
ATOM 1663 N N . GLN B 1 79 ? -0.63 20.344 16.422 1 96.19 79 GLN B N 1
ATOM 1664 C CA . GLN B 1 79 ? -1.244 19.078 16.828 1 96.19 79 GLN B CA 1
ATOM 1665 C C . GLN B 1 79 ? -2.23 19.297 17.969 1 96.19 79 GLN B C 1
ATOM 1667 O O . GLN B 1 79 ? -2.307 20.375 18.547 1 96.19 79 GLN B O 1
ATOM 1672 N N . LYS B 1 80 ? -3.061 18.312 18.188 1 95 80 LYS B N 1
ATOM 1673 C CA . LYS B 1 80 ? -4.062 18.281 19.25 1 95 80 LYS B CA 1
ATOM 1674 C C . LYS B 1 80 ? -5.137 19.344 19.016 1 95 80 LYS B C 1
ATOM 1676 O O . LYS B 1 80 ? -5.684 19.906 19.969 1 95 80 LYS B O 1
ATOM 1681 N N . LYS B 1 81 ? -5.344 19.641 17.828 1 96.69 81 LYS B N 1
ATOM 1682 C CA . LYS B 1 81 ? -6.379 20.578 17.422 1 96.69 81 LYS B CA 1
ATOM 1683 C C . LYS B 1 81 ? -7.398 19.922 16.5 1 96.69 81 LYS B C 1
ATOM 1685 O O . LYS B 1 81 ? -8.172 20.609 15.828 1 96.69 81 LYS B O 1
ATOM 1690 N N . GLY B 1 82 ? -7.309 18.609 16.344 1 97.25 82 GLY B N 1
ATOM 1691 C CA . GLY B 1 82 ? -8.273 17.859 15.555 1 97.25 82 GLY B CA 1
ATOM 1692 C C . GLY B 1 82 ? -7.906 17.766 14.086 1 97.25 82 GLY B C 1
ATOM 1693 O O . GLY B 1 82 ? -8.695 17.281 13.266 1 97.25 82 GLY B O 1
ATOM 1694 N N . LEU B 1 83 ? -6.723 18.188 13.773 1 98.5 83 LEU B N 1
ATOM 1695 C CA . LEU B 1 83 ? -6.344 18.25 12.367 1 98.5 83 LEU B CA 1
ATOM 1696 C C . LEU B 1 83 ? -6.121 16.859 11.805 1 98.5 83 LEU B C 1
ATOM 1698 O O . LEU B 1 83 ? -6.41 16.594 10.625 1 98.5 83 LEU B O 1
ATOM 1702 N N . GLY B 1 84 ? -5.551 15.945 12.625 1 98.25 84 GLY B N 1
ATOM 1703 C CA . GLY B 1 84 ? -5.449 14.562 12.195 1 98.25 84 GLY B CA 1
ATOM 1704 C C . GLY B 1 84 ? -6.789 13.953 11.828 1 98.25 84 GLY B C 1
ATOM 1705 O O . GLY B 1 84 ? -6.91 13.258 10.82 1 98.25 84 GLY B O 1
ATOM 1706 N N . LYS B 1 85 ? -7.75 14.234 12.625 1 98.44 85 LYS B N 1
ATOM 1707 C CA . LYS B 1 85 ? -9.102 13.75 12.367 1 98.44 85 LYS B CA 1
ATOM 1708 C C . LYS B 1 85 ? -9.672 14.344 11.086 1 98.44 85 LYS B C 1
ATOM 1710 O O . LYS B 1 85 ? -10.352 13.656 10.32 1 98.44 85 LYS B O 1
ATOM 1715 N N . LEU B 1 86 ? -9.43 15.609 10.922 1 98.69 86 LEU B N 1
ATOM 1716 C CA . LEU B 1 86 ? -9.898 16.281 9.719 1 98.69 86 LEU B CA 1
ATOM 1717 C C . LEU B 1 86 ? -9.297 15.656 8.469 1 98.69 86 LEU B C 1
ATOM 1719 O O . LEU B 1 86 ? -10 15.43 7.48 1 98.69 86 LEU B O 1
ATOM 1723 N N . ILE B 1 87 ? -8.031 15.344 8.484 1 98.88 87 ILE B N 1
ATOM 1724 C CA . ILE B 1 87 ? -7.324 14.695 7.387 1 98.88 87 ILE B CA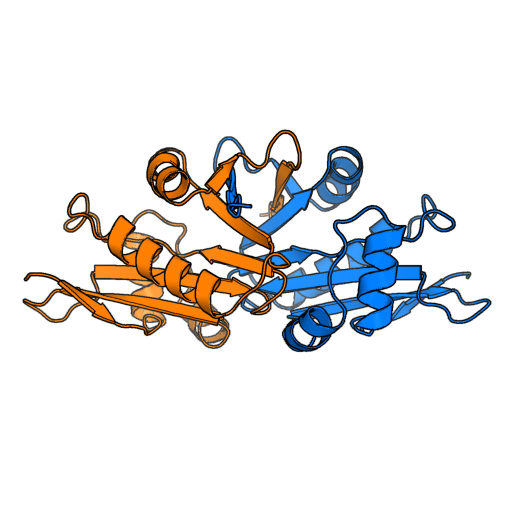 1
ATOM 1725 C C . ILE B 1 87 ? -7.938 13.32 7.125 1 98.88 87 ILE B C 1
ATOM 1727 O O . ILE B 1 87 ? -8.32 13.008 5.992 1 98.88 87 ILE B O 1
ATOM 1731 N N . MET B 1 88 ? -8.109 12.531 8.172 1 98.88 88 MET B N 1
ATOM 1732 C CA . MET B 1 88 ? -8.625 11.172 8.023 1 98.88 88 MET B CA 1
ATOM 1733 C C . MET B 1 88 ? -10.062 11.188 7.512 1 98.88 88 MET B C 1
ATOM 1735 O O . MET B 1 88 ? -10.445 10.344 6.703 1 98.88 88 MET B O 1
ATOM 1739 N N . LYS B 1 89 ? -10.812 12.133 7.984 1 98.88 89 LYS B N 1
ATOM 1740 C CA . LYS B 1 89 ? -12.18 12.25 7.492 1 98.88 89 LYS B CA 1
ATOM 1741 C C . LYS B 1 89 ? -12.211 12.445 5.98 1 98.88 89 LYS B C 1
ATOM 1743 O O . LYS B 1 89 ? -13.016 11.828 5.281 1 98.88 89 LYS B O 1
ATOM 1748 N N . ALA B 1 90 ? -11.359 13.273 5.488 1 98.94 90 ALA B N 1
ATOM 1749 C CA . ALA B 1 90 ? -11.297 13.523 4.051 1 98.94 90 ALA B CA 1
ATOM 1750 C C . ALA B 1 90 ? -10.883 12.266 3.295 1 98.94 90 ALA B C 1
ATOM 1752 O O . ALA B 1 90 ? -11.469 11.922 2.268 1 98.94 90 ALA B O 1
ATOM 1753 N N . LEU B 1 91 ? -9.844 11.586 3.809 1 98.94 91 LEU B N 1
ATOM 1754 C CA . LEU B 1 91 ? -9.367 10.367 3.16 1 98.94 91 LEU B CA 1
ATOM 1755 C C . LEU B 1 91 ? -10.461 9.297 3.154 1 98.94 91 LEU B C 1
ATOM 1757 O O . LEU B 1 91 ? -10.695 8.648 2.133 1 98.94 91 LEU B O 1
ATOM 1761 N N . MET B 1 92 ? -11.148 9.156 4.262 1 98.62 92 MET B N 1
ATOM 1762 C CA . MET B 1 92 ? -12.195 8.141 4.371 1 98.62 92 MET B CA 1
ATOM 1763 C C . MET B 1 92 ? -13.383 8.484 3.477 1 98.62 92 MET B C 1
ATOM 1765 O O . MET B 1 92 ? -14 7.594 2.887 1 98.62 92 MET B O 1
ATOM 1769 N N . ASN B 1 93 ? -13.711 9.758 3.443 1 98.75 93 ASN B N 1
ATOM 1770 C CA . ASN B 1 93 ? -14.773 10.18 2.529 1 98.75 93 ASN B CA 1
ATOM 1771 C C . ASN B 1 93 ? -14.445 9.805 1.086 1 98.75 93 ASN B C 1
ATOM 1773 O O . ASN B 1 93 ? -15.312 9.336 0.351 1 98.75 93 ASN B O 1
ATOM 1777 N N . TRP B 1 94 ? -13.234 10.039 0.68 1 98.81 94 TRP B N 1
ATOM 1778 C CA . TRP B 1 94 ? -12.812 9.672 -0.668 1 98.81 94 TRP B CA 1
ATOM 1779 C C . TRP B 1 94 ? -12.93 8.172 -0.883 1 98.81 94 TRP B C 1
ATOM 1781 O O . TRP B 1 94 ? -13.453 7.719 -1.907 1 98.81 94 TRP B O 1
ATOM 1791 N N . ILE B 1 95 ? -12.438 7.367 0.061 1 98.5 95 ILE B N 1
ATOM 1792 C CA . ILE B 1 95 ? -12.453 5.91 -0.027 1 98.5 95 ILE B CA 1
ATOM 1793 C C . ILE B 1 95 ? -13.891 5.418 -0.181 1 98.5 95 ILE B C 1
ATOM 1795 O O . ILE B 1 95 ? -14.188 4.621 -1.075 1 98.5 95 ILE B O 1
ATOM 1799 N N . ASP B 1 96 ? -14.766 5.918 0.626 1 96.94 96 ASP B N 1
ATOM 1800 C CA . ASP B 1 96 ? -16.156 5.465 0.633 1 96.94 96 ASP B CA 1
ATOM 1801 C C . ASP B 1 96 ? -16.859 5.828 -0.671 1 96.94 96 ASP B C 1
ATOM 1803 O O . ASP B 1 96 ? -17.719 5.082 -1.154 1 96.94 96 ASP B O 1
ATOM 1807 N N . LYS B 1 97 ? -16.469 6.918 -1.231 1 97.81 97 LYS B N 1
ATOM 1808 C CA . LYS B 1 97 ? -17.109 7.402 -2.451 1 97.81 97 LYS B CA 1
ATOM 1809 C C . LYS B 1 97 ? -16.562 6.68 -3.68 1 97.81 97 LYS B C 1
ATOM 1811 O O . LYS B 1 97 ? -17.297 6.473 -4.656 1 97.81 97 LYS B O 1
ATOM 1816 N N . ASN B 1 98 ? -15.312 6.242 -3.609 1 98.06 98 ASN B N 1
ATOM 1817 C CA . ASN B 1 98 ? -14.656 5.84 -4.844 1 98.06 98 ASN B CA 1
ATOM 1818 C C . ASN B 1 98 ? -14.344 4.348 -4.852 1 98.06 98 ASN B C 1
ATOM 1820 O O . ASN B 1 98 ? -13.844 3.818 -5.848 1 98.06 98 ASN B O 1
ATOM 1824 N N . THR B 1 99 ? -14.602 3.668 -3.789 1 97.44 99 THR B N 1
ATOM 1825 C CA . THR B 1 99 ? -14.297 2.242 -3.744 1 97.44 99 THR B CA 1
ATOM 1826 C C . THR B 1 99 ? -15.492 1.449 -3.213 1 97.44 99 THR B C 1
ATOM 1828 O O . THR B 1 99 ? -16.484 2.033 -2.777 1 97.44 99 THR B O 1
ATOM 1831 N N . THR B 1 100 ? -15.43 0.141 -3.408 1 95.94 100 THR B N 1
ATOM 1832 C CA . THR B 1 100 ? -16.453 -0.782 -2.922 1 95.94 100 THR B CA 1
ATOM 1833 C C . THR B 1 100 ? -15.898 -1.655 -1.8 1 95.94 100 THR B C 1
ATOM 1835 O O . THR B 1 100 ? -14.773 -1.454 -1.346 1 95.94 100 THR B O 1
ATOM 1838 N N . CYS B 1 101 ? -16.75 -2.605 -1.358 1 94.19 101 CYS B N 1
ATOM 1839 C CA . CYS B 1 101 ? -16.344 -3.533 -0.305 1 94.19 101 CYS B CA 1
ATOM 1840 C C . CYS B 1 101 ? -15.172 -4.398 -0.753 1 94.19 101 CYS B C 1
ATOM 1842 O O . CYS B 1 101 ? -14.547 -5.078 0.064 1 94.19 101 CYS B O 1
ATOM 1844 N N . ASP B 1 102 ? -14.805 -4.297 -2.023 1 94.25 102 ASP B N 1
ATOM 1845 C CA . ASP B 1 102 ? -13.688 -5.066 -2.568 1 94.25 102 ASP B CA 1
ATOM 1846 C C . ASP B 1 102 ? -12.352 -4.441 -2.182 1 94.25 102 ASP B C 1
ATOM 1848 O O . ASP B 1 102 ? -11.305 -5.082 -2.299 1 94.25 102 ASP B O 1
ATOM 1852 N N . CYS B 1 103 ? -12.422 -3.25 -1.731 1 97.94 103 CYS B N 1
ATOM 1853 C CA . CYS B 1 103 ? -11.172 -2.525 -1.522 1 97.94 103 CYS B CA 1
ATOM 1854 C C . CYS B 1 103 ? -10.578 -2.84 -0.154 1 97.94 103 CYS B C 1
ATOM 1856 O O . CYS B 1 103 ? -11.242 -2.658 0.87 1 97.94 103 CYS B O 1
ATOM 1858 N N . TYR B 1 104 ? -9.438 -3.336 -0.132 1 98.06 104 TYR B N 1
ATOM 1859 C CA . TYR B 1 104 ? -8.617 -3.547 1.059 1 98.06 104 TYR B CA 1
ATOM 1860 C C . TYR B 1 104 ? -7.812 -2.297 1.395 1 98.06 104 TYR B C 1
ATOM 1862 O O . TYR B 1 104 ? -6.91 -1.912 0.646 1 98.06 104 TYR B O 1
ATOM 1870 N N . VAL B 1 105 ? -8.172 -1.625 2.479 1 98.81 105 VAL B N 1
ATOM 1871 C CA . VAL B 1 105 ? -7.496 -0.401 2.895 1 98.81 105 VAL B CA 1
ATOM 1872 C C . VAL B 1 105 ? -6.648 -0.675 4.133 1 98.81 105 VAL B C 1
ATOM 1874 O O . VAL B 1 105 ? -7.137 -1.228 5.121 1 98.81 105 VAL B O 1
ATOM 1877 N N . SER B 1 106 ? -5.406 -0.305 4.055 1 98.88 106 SER B N 1
ATOM 1878 C CA . SER B 1 106 ? -4.492 -0.636 5.141 1 98.88 106 SER B CA 1
ATOM 1879 C C . SER B 1 106 ? -3.609 0.555 5.504 1 98.88 106 SER B C 1
ATOM 1881 O O . SER B 1 106 ? -3.67 1.601 4.855 1 98.88 106 SER B O 1
ATOM 1883 N N . LEU B 1 107 ? -2.895 0.435 6.586 1 98.88 107 LEU B N 1
ATOM 1884 C CA . LEU B 1 107 ? -1.869 1.386 7.004 1 98.88 107 LEU B CA 1
ATOM 1885 C C . LEU B 1 107 ? -0.949 0.77 8.047 1 98.88 107 LEU B C 1
ATOM 1887 O O . LEU B 1 107 ? -1.219 -0.323 8.555 1 98.88 107 LEU B O 1
ATOM 1891 N N . PHE B 1 108 ? 0.147 1.396 8.266 1 98.62 108 PHE B N 1
ATOM 1892 C CA . PHE B 1 108 ? 1.061 1.106 9.367 1 98.62 108 PHE B CA 1
ATOM 1893 C C . PHE B 1 108 ? 1.138 2.285 10.328 1 98.62 108 PHE B C 1
ATOM 1895 O O . PHE B 1 108 ? 1.491 3.396 9.93 1 98.62 108 PHE B O 1
ATOM 1902 N N . ALA B 1 109 ? 0.817 2.053 11.547 1 97.44 109 ALA B N 1
ATOM 1903 C CA . ALA B 1 109 ? 0.688 3.127 12.531 1 97.44 109 ALA B CA 1
ATOM 1904 C C . ALA B 1 109 ? 1.737 2.992 13.633 1 97.44 109 ALA B C 1
ATOM 1906 O O . ALA B 1 109 ? 1.989 1.892 14.125 1 97.44 109 ALA B O 1
ATOM 1907 N N . VAL B 1 110 ? 2.352 4.129 13.977 1 92.19 110 VAL B N 1
ATOM 1908 C CA . VAL B 1 110 ? 3.088 4.141 15.242 1 92.19 110 VAL B CA 1
ATOM 1909 C C . VAL B 1 110 ? 2.107 4.16 16.406 1 92.19 110 VAL B C 1
ATOM 1911 O O . VAL B 1 110 ? 0.949 4.555 16.25 1 92.19 110 VAL B O 1
ATOM 1914 N N . GLN B 1 111 ? 2.553 3.744 17.625 1 85.44 111 GLN B N 1
ATOM 1915 C CA . GLN B 1 111 ? 1.687 3.496 18.766 1 85.44 111 GLN B CA 1
ATOM 1916 C C . GLN B 1 111 ? 0.841 4.723 19.094 1 85.44 111 GLN B C 1
ATOM 1918 O O . GLN B 1 111 ? -0.367 4.613 19.312 1 85.44 111 GLN B O 1
ATOM 1923 N N . LYS B 1 112 ? 1.377 5.891 19.047 1 87.75 112 LYS B N 1
ATOM 1924 C CA . LYS B 1 112 ? 0.675 7.102 19.453 1 87.75 112 LYS B CA 1
ATOM 1925 C C . LYS B 1 112 ? -0.423 7.469 18.469 1 87.75 112 LYS B C 1
ATOM 1927 O O . LYS B 1 112 ? -1.326 8.242 18.781 1 87.75 112 LYS B O 1
ATOM 1932 N N . ALA B 1 113 ? -0.368 6.938 17.297 1 93.12 113 ALA B N 1
ATOM 1933 C CA . ALA B 1 113 ? -1.312 7.301 16.25 1 93.12 113 ALA B CA 1
ATOM 1934 C C . ALA B 1 113 ? -2.432 6.27 16.125 1 93.12 113 ALA B C 1
ATOM 1936 O O . ALA B 1 113 ? -3.436 6.504 15.453 1 93.12 113 ALA B O 1
ATOM 1937 N N . CYS B 1 114 ? -2.355 5.148 16.812 1 95.44 114 CYS B N 1
ATOM 1938 C CA . CYS B 1 114 ? -3.271 4.027 16.656 1 95.44 114 CYS B CA 1
ATOM 1939 C C . CYS B 1 114 ? -4.695 4.43 17.016 1 95.44 114 CYS B C 1
ATOM 1941 O O . CYS B 1 114 ? -5.648 4.039 16.328 1 95.44 114 CYS B O 1
ATOM 1943 N N . LEU B 1 115 ? -4.828 5.215 18.031 1 95.81 115 LEU B N 1
ATOM 1944 C CA . LEU B 1 115 ? -6.16 5.598 18.5 1 95.81 115 LEU B CA 1
ATOM 1945 C C . LEU B 1 115 ? -6.898 6.395 17.422 1 95.81 115 LEU B C 1
ATOM 1947 O O . LEU B 1 115 ? -8.109 6.254 17.266 1 95.81 115 LEU B O 1
ATOM 1951 N N . LEU B 1 116 ? -6.191 7.219 16.75 1 97.5 116 LEU B N 1
ATOM 1952 C CA . LEU B 1 116 ? -6.789 7.988 15.664 1 97.5 116 LEU B CA 1
ATOM 1953 C C . LEU B 1 116 ? -7.406 7.062 14.617 1 97.5 116 LEU B C 1
ATOM 1955 O O . LEU B 1 116 ? -8.57 7.219 14.258 1 97.5 116 LEU B O 1
ATOM 1959 N N . TYR B 1 117 ? -6.676 6.105 14.18 1 98.56 117 TYR B N 1
ATOM 1960 C CA . TYR B 1 117 ? -7.109 5.234 13.094 1 98.56 117 TYR B CA 1
ATOM 1961 C C . TYR B 1 117 ? -8.211 4.289 13.555 1 98.56 117 TYR B C 1
ATOM 1963 O O . TYR B 1 117 ? -9.109 3.951 12.781 1 98.56 117 TYR B O 1
ATOM 1971 N N . GLU B 1 118 ? -8.117 3.877 14.797 1 97.94 118 GLU B N 1
ATOM 1972 C CA . GLU B 1 118 ? -9.172 3.057 15.375 1 97.94 118 GLU B CA 1
ATOM 1973 C C . GLU B 1 118 ? -10.516 3.789 15.352 1 97.94 118 GLU B C 1
ATOM 1975 O O . GLU B 1 118 ? -11.555 3.18 15.102 1 97.94 118 GLU B O 1
ATOM 1980 N N . SER B 1 119 ? -10.469 5.031 15.602 1 97.5 119 SER B N 1
ATOM 1981 C CA . SER B 1 119 ? -11.703 5.816 15.609 1 97.5 119 SER B CA 1
ATOM 1982 C C . SER B 1 119 ? -12.32 5.891 14.227 1 97.5 119 SER B C 1
ATOM 1984 O O . SER B 1 119 ? -13.492 6.262 14.078 1 97.5 119 SER B O 1
ATOM 1986 N N . PHE B 1 120 ? -11.617 5.535 13.195 1 98 120 PHE B N 1
ATOM 1987 C CA . PHE B 1 120 ? -12.133 5.551 11.828 1 98 120 PHE B CA 1
ATOM 1988 C C . PHE B 1 120 ? -12.359 4.133 11.32 1 98 120 PHE B C 1
ATOM 1990 O O . PHE B 1 120 ? -12.5 3.918 10.117 1 98 120 PHE B O 1
ATOM 1997 N N . GLY B 1 121 ? -12.266 3.146 12.227 1 97.5 121 GLY B N 1
ATOM 1998 C CA . GLY B 1 121 ? -12.68 1.794 11.875 1 97.5 121 GLY B CA 1
ATOM 1999 C C . GLY B 1 121 ? -11.516 0.893 11.508 1 97.5 121 GLY B C 1
ATOM 2000 O O . GLY B 1 121 ? -11.711 -0.248 11.086 1 97.5 121 GLY B O 1
ATOM 2001 N N . PHE B 1 122 ? -10.305 1.376 11.656 1 98.56 122 PHE B N 1
ATOM 2002 C CA . PHE B 1 122 ? -9.148 0.506 11.453 1 98.56 122 PHE B CA 1
ATOM 2003 C C . PHE B 1 122 ? -8.914 -0.376 12.672 1 98.56 122 PHE B C 1
ATOM 2005 O O . PHE B 1 122 ? -9.117 0.059 13.805 1 98.56 122 PHE B O 1
ATOM 2012 N N . VAL B 1 123 ? -8.469 -1.592 12.375 1 98.06 123 VAL B N 1
ATOM 2013 C CA . VAL B 1 123 ? -8.188 -2.547 13.445 1 98.06 123 VAL B CA 1
ATOM 2014 C C . VAL B 1 123 ? -6.84 -3.217 13.195 1 98.06 123 VAL B C 1
ATOM 2016 O O . VAL B 1 123 ? -6.332 -3.205 12.07 1 98.06 123 VAL B O 1
ATOM 2019 N N . HIS B 1 124 ? -6.289 -3.727 14.289 1 97.62 124 HIS B N 1
ATOM 2020 C CA . HIS B 1 124 ? -5.07 -4.508 14.125 1 97.62 124 HIS B CA 1
ATOM 2021 C C . HIS B 1 124 ? -5.281 -5.664 13.148 1 97.62 124 HIS B C 1
ATOM 2023 O O . HIS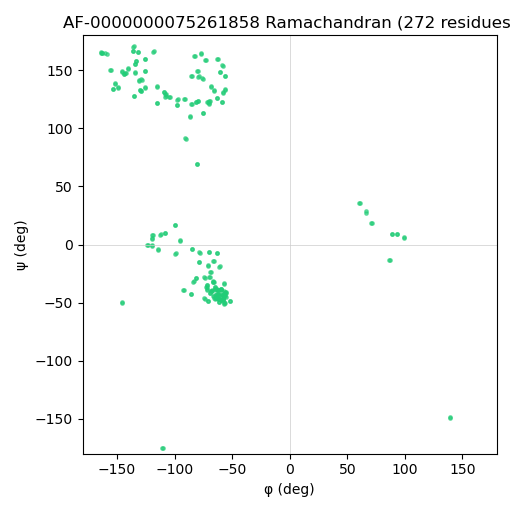 B 1 124 ? -6.273 -6.391 13.25 1 97.62 124 HIS B O 1
ATOM 2029 N N . SER B 1 125 ? -4.32 -5.797 12.227 1 97.94 125 SER B N 1
ATOM 2030 C CA . SER B 1 125 ? -4.469 -6.84 11.219 1 97.94 125 SER B CA 1
ATOM 2031 C C . SER B 1 125 ? -4.324 -8.227 11.828 1 97.94 125 SER B C 1
ATOM 2033 O O . SER B 1 125 ? -4.906 -9.195 11.328 1 97.94 125 SER B O 1
ATOM 2035 N N . MET B 1 126 ? -3.574 -8.32 12.914 1 96.56 126 MET B N 1
ATOM 2036 C CA . MET B 1 126 ? -3.373 -9.602 13.586 1 96.56 126 MET B CA 1
ATOM 2037 C C . MET B 1 126 ? -4.613 -9.992 14.383 1 96.56 126 MET B C 1
ATOM 2039 O O . MET B 1 126 ? -5.324 -9.133 14.898 1 96.56 126 MET B O 1
ATOM 2043 N N . PRO B 1 127 ? -4.902 -11.32 14.383 1 95.06 127 PRO B N 1
ATOM 2044 C CA . PRO B 1 127 ? -4.078 -12.453 13.945 1 95.06 127 PRO B CA 1
ATOM 2045 C C . PRO B 1 127 ? -4.371 -12.867 12.5 1 95.06 127 PRO B C 1
ATOM 2047 O O . PRO B 1 127 ? -3.736 -13.781 11.977 1 95.06 127 PRO B O 1
ATOM 2050 N N . ARG B 1 128 ? -5.211 -12.203 11.812 1 94.56 128 ARG B N 1
ATOM 2051 C CA . ARG B 1 128 ? -5.602 -12.648 10.477 1 94.56 128 ARG B CA 1
ATOM 2052 C C . ARG B 1 128 ? -4.449 -12.5 9.492 1 94.56 128 ARG B C 1
ATOM 2054 O O . ARG B 1 128 ? -4.246 -13.367 8.633 1 94.56 128 ARG B O 1
ATOM 2061 N N . SER B 1 129 ? -3.771 -11.422 9.609 1 97.19 129 SER B N 1
ATOM 2062 C CA . SER B 1 129 ? -2.596 -11.172 8.781 1 97.19 129 SER B CA 1
ATOM 2063 C C . SER B 1 129 ? -1.521 -10.422 9.57 1 97.19 129 SER B C 1
ATOM 2065 O O . SER B 1 129 ? -1.829 -9.68 10.508 1 97.19 129 SER B O 1
ATOM 2067 N N . LYS B 1 130 ? -0.333 -10.719 9.25 1 98.06 130 LYS B N 1
ATOM 2068 C CA . LYS B 1 130 ? 0.831 -10.07 9.852 1 98.06 130 LYS B CA 1
ATOM 2069 C C . LYS B 1 130 ? 1.362 -8.953 8.953 1 98.06 130 LYS B C 1
ATOM 2071 O O . LYS B 1 130 ? 1.712 -9.195 7.797 1 98.06 130 LYS B O 1
ATOM 2076 N N . GLY B 1 131 ? 1.378 -7.637 9.492 1 98.69 131 GLY B N 1
ATOM 2077 C CA . GLY B 1 131 ? 2.043 -6.57 8.766 1 98.69 131 GLY B CA 1
ATOM 2078 C C . GLY B 1 131 ? 3.553 -6.715 8.742 1 98.69 131 GLY B C 1
ATOM 2079 O O . GLY B 1 131 ? 4.191 -6.816 9.789 1 98.69 131 GLY B O 1
ATOM 2080 N N . MET B 1 132 ? 4.094 -6.75 7.539 1 98.75 132 MET B N 1
ATOM 2081 C CA . MET B 1 132 ? 5.535 -6.922 7.391 1 98.75 132 MET B CA 1
ATOM 2082 C C . MET B 1 132 ? 6.129 -5.801 6.539 1 98.75 132 MET B C 1
ATOM 2084 O O . MET B 1 132 ? 5.453 -5.254 5.668 1 98.75 132 MET B O 1
ATOM 2088 N N . VAL B 1 133 ? 7.355 -5.465 6.816 1 98.5 133 VAL B N 1
ATOM 2089 C CA . VAL B 1 133 ? 8.055 -4.402 6.102 1 98.5 133 VAL B CA 1
ATOM 2090 C C . VAL B 1 133 ? 9.43 -4.895 5.664 1 98.5 133 VAL B C 1
ATOM 2092 O O . VAL B 1 133 ? 10.062 -5.695 6.363 1 98.5 133 VAL B O 1
ATOM 2095 N N . TYR B 1 134 ? 9.789 -4.484 4.492 1 98.31 134 TYR B N 1
ATOM 2096 C CA . TYR B 1 134 ? 11.094 -4.852 3.955 1 98.31 134 TYR B CA 1
ATOM 2097 C C . TYR B 1 134 ? 12.211 -4.145 4.703 1 98.31 134 TYR B C 1
ATOM 2099 O O . TYR B 1 134 ? 12.273 -2.91 4.727 1 98.31 134 TYR B O 1
ATOM 2107 N N . ALA B 1 135 ? 13.102 -4.918 5.273 1 92.19 135 ALA B N 1
ATOM 2108 C CA . ALA B 1 135 ? 14.289 -4.391 5.945 1 92.19 135 ALA B CA 1
ATOM 2109 C C . ALA B 1 135 ? 15.461 -4.285 4.977 1 92.19 135 ALA B C 1
ATOM 2111 O O . ALA B 1 135 ? 16.234 -5.234 4.82 1 92.19 135 ALA B O 1
ATOM 2112 N N . ARG B 1 136 ? 15.664 -3.176 4.316 1 86.94 136 ARG B N 1
ATOM 2113 C CA . ARG B 1 136 ? 16.703 -3.02 3.307 1 86.94 136 ARG B CA 1
ATOM 2114 C C . ARG B 1 136 ? 18.094 -3.182 3.922 1 86.94 136 ARG B C 1
ATOM 2116 O O . ARG B 1 136 ? 18.359 -2.662 5.008 1 86.94 136 ARG B O 1
ATOM 2123 N N . PRO B 1 137 ? 18.812 -4.074 3.307 1 74.56 137 PRO B N 1
ATOM 2124 C CA . PRO B 1 137 ? 20.188 -4.23 3.816 1 74.56 137 PRO B CA 1
ATOM 2125 C C . PRO B 1 137 ? 20.984 -2.93 3.766 1 74.56 137 PRO B C 1
ATOM 2127 O O . PRO B 1 137 ? 20.766 -2.104 2.875 1 74.56 137 PRO B O 1
ATOM 2130 N N . GLN B 1 138 ? 21.703 -2.455 4.855 1 58.59 138 GLN B N 1
ATOM 2131 C CA . GLN B 1 138 ? 22.594 -1.309 4.941 1 58.59 138 GLN B CA 1
ATOM 2132 C C . GLN B 1 138 ? 23.797 -1.468 4 1 58.59 138 GLN B C 1
ATOM 2134 O O . GLN B 1 138 ? 24.234 -2.588 3.73 1 58.59 138 GLN B O 1
#

Nearest PDB structures (foldseek):
  1y7r-assembly1_B  TM=9.417E-01  e=8.113E-17  Staphylococcus aureus
  7dai-assembly2_C  TM=8.411E-01  e=4.311E-10  Oryza sativa Japonica Group
  6k5m-assembly1_A  TM=8.287E-01  e=9.507E-10  Oryza sativa Japonica Group
  2ozh-assembly1_A-2  TM=7.771E-01  e=1.093E-07  Xanthomonas campestris pv. campestris
  5jph-assembly2_A  TM=6.680E-01  e=5.315E-07  Staphylococcus aureus subsp. aureus COL

InterPro domains:
  IPR000182 GNAT domain [PF13508] (48-123)
  IPR000182 GNAT domain [PS51186] (1-138)
  IPR016181 Acyl-CoA N-acyltransferase [SSF55729] (15-124)
  IPR053144 Putative Acetyltransferase Butenolide Biosynthesis [PTHR43233] (32-129)

Secondary structure (DSSP, 8-state):
--EEEESSPPPHHHHHHHHHHHTSPP--HHHHHHHGGG-SEEEEEEETTT--EEEEEEEEESSSSEEEEEEEEE-GGG-SSSHHHHHHHHHHHHHHHH--TT-EEEEEE-GGGHHHHHTTTEEE-TTT-EEEEE----/--EEEESSPPPHHHHHHHHHHHTSPP--HHHHHHHGGG-SEEEEEEETTT--EEEEEEEEESSSSEEEEEEEEE-GGG-SSSHHHHHHHHHHHHHHHH--TT-EEEEEE-GGGHHHHHTTTEEE-TTT-EEEEE----

Foldseek 3Di:
DFKDKAWDADQLVLLQVQCVQQVHDGDDSVVSNVVVVQWLTKMFMAGPPPRDTFFMKTWHDDQEQEIEIDSGGGHPVCPPPCVSVVRVVVVVVSCVVRYDPNHDYYYDDDPVCVVSVVVVPDDDCPPVDDDDDDDDDD/DFKDKAWDADQLVLLQVQCVQQVHDGDDSVVSNVVVVQWLTKMFMAGPVPRDTFFMWTWHDDQEQEIEIDSGGGHPVCPPPCVSVVRVVVVVVSCVVRYDPNHDYYYDDDPVCVVSVVVVPDDDCPPVDDDDDDDDDD

Solvent-accessible surface area (backbone atoms only — not comparable to full-atom values): 14639 Å² total; per-residue (Å²): 129,69,61,43,82,40,91,38,62,62,51,36,64,56,45,30,50,45,29,42,65,42,69,42,81,66,54,55,45,72,54,35,59,65,13,59,80,43,48,68,45,31,29,23,30,28,31,61,85,78,66,44,76,49,30,34,29,35,32,28,23,25,72,33,45,38,38,34,54,43,68,73,34,46,32,68,96,59,52,94,68,56,53,69,57,52,45,48,50,53,54,49,52,49,48,63,72,60,36,58,95,63,35,48,39,33,36,70,30,42,79,89,50,42,63,63,46,41,75,74,39,30,39,68,34,62,88,70,22,47,32,28,30,55,58,75,82,131,127,67,60,44,82,40,89,38,61,60,52,37,65,55,45,30,50,45,30,43,64,44,70,43,80,67,53,54,45,72,54,35,60,65,13,58,81,42,46,69,46,30,28,24,29,28,31,61,86,78,66,42,77,47,30,34,30,34,32,27,23,25,71,32,44,38,38,33,58,42,69,73,33,46,34,68,95,59,52,95,68,56,54,70,56,53,45,48,50,52,52,50,52,50,48,64,72,62,38,58,94,63,35,48,39,33,37,69,31,43,78,91,49,42,64,63,45,39,75,72,40,31,37,68,33,60,87,69,24,47,34,28,29,55,56,76,82,130

Sequence (276 aa):
MGYTLLEQTASPKVHCELRKRAGLTPKSVEVAEKALPDTIYGVSIINDEDQSVVGMGRLIGDGHLFLQVVDIAVLPEHQKKGLGKLIMKALMNWIDKNTTCDCYVSLFAVQKACLLYESFGFVHSMPRSKGMVYARPQMGYTLLEQTASPKVHCELRKRAGLTPKSVEVAEKALPDTIYGVSIINDEDQSVVGMGRLIGDGHLFLQVVDIAVLPEHQKKGLGKLIMKALMNWIDKNTTCDCYVSLFAVQKACLLYESFGFVHSMPRSKGMVYARPQ

pLDDT: mean 97.03, std 5.23, range [58.59, 98.94]